Protein AF-A0AAN6KVL5-F1 (afdb_monomer)

Sequence (302 aa):
MADQSLYTKLTTTAEDFVLALSPKEPGSNQSDDERFLSHIAPNYTHSWGHKFFVGTSPGVQGSVDGPEFLSRMNRLAGKMQTWYIEITETCVDVEKKSAALKADFHMTIAGHEPVLNEIVWWLKMDGSGEKVVDSCEYIDPVASSHMIEQMKGGNQQETTPVHGLSATDVQKLSETCPYSHFRVGCSILLANGTIVQGANVENAAYPVTTCAERVAMATAVVQGAKKGHIRAVAVATDISPPASPCGMCRQFLREFCELDMPIFMFDKDGKSTVMTLEELLPMSFGPESLLSTEDVQHGLHQ

Secondary structure (DSSP, 8-state):
-HHHHHHHHHHHHHHHHHHTTSBSSTT---B-HHHHHHHEEEEEEEEE--GGGT-SSSSS-SEE-HHHHHHHHHHHHTT-SEEEEEEEEEEEETTTTEEEEEEEEEEE-TTS--EEEEEEEEEEE-TTSSSEEEEEEEE-HHHHHHHHHHHTT-------STTS--HHHHHHTT---TTT---EEEEEEETTS-EEEEE-B--SSGGG-B-HHHHHHHHHHHTT--TTSEEEEEEEESSSSPPPPPHHHHHHHHHHS-TT-EEEEE-TTS-EEEEEHHHHSTT---GGGSPPHHHHHTT---

Organism: NCBI:txid329885

Radius of gyration: 24.5 Å; Cα contacts (8 Å, |Δi|>4): 598; chains: 1; bounding box: 69×57×70 Å

Structure (mmCIF, N/CA/C/O backbone):
data_AF-A0AAN6KVL5-F1
#
_entry.id   AF-A0AAN6KVL5-F1
#
loop_
_atom_site.group_PDB
_atom_site.id
_atom_site.type_symbol
_atom_site.label_atom_id
_atom_site.label_alt_id
_atom_site.label_comp_id
_atom_site.label_asym_id
_atom_site.label_entity_id
_atom_site.label_seq_id
_atom_site.pdbx_PDB_ins_code
_atom_site.Cartn_x
_atom_site.Cartn_y
_atom_site.Cartn_z
_atom_site.occupancy
_atom_site.B_iso_or_equiv
_atom_site.auth_seq_id
_atom_site.auth_comp_id
_atom_site.auth_asym_id
_atom_site.auth_atom_id
_atom_site.pdbx_PDB_model_num
ATOM 1 N N . MET A 1 1 ? 31.295 -10.121 -22.642 1.00 58.72 1 MET A N 1
ATOM 2 C CA . MET A 1 1 ? 31.252 -9.032 -23.647 1.00 58.72 1 MET A CA 1
ATOM 3 C C . MET A 1 1 ? 29.863 -8.873 -24.263 1.00 58.72 1 MET A C 1
ATOM 5 O O . MET A 1 1 ? 29.313 -7.795 -24.112 1.00 58.72 1 MET A O 1
ATOM 9 N N . ALA A 1 2 ? 29.258 -9.903 -24.876 1.00 61.84 2 ALA A N 1
ATOM 10 C CA . ALA A 1 2 ? 27.895 -9.800 -25.433 1.00 61.84 2 ALA A CA 1
ATOM 11 C C . ALA A 1 2 ? 26.815 -9.472 -24.376 1.00 61.84 2 ALA A C 1
ATOM 13 O O . ALA A 1 2 ? 25.989 -8.595 -24.596 1.00 61.84 2 ALA A O 1
ATOM 14 N N . ASP A 1 3 ? 26.892 -10.109 -23.206 1.00 68.19 3 ASP A N 1
ATOM 15 C CA . ASP A 1 3 ? 25.956 -9.906 -22.088 1.00 68.19 3 ASP A CA 1
ATOM 16 C C . ASP A 1 3 ? 26.031 -8.482 -21.498 1.00 68.19 3 ASP A C 1
ATOM 18 O O . ASP A 1 3 ? 25.026 -7.821 -21.272 1.00 68.19 3 ASP A O 1
ATOM 22 N N . GLN A 1 4 ? 27.247 -7.935 -21.389 1.00 79.38 4 GLN A N 1
ATOM 23 C CA . GLN A 1 4 ? 27.478 -6.570 -20.904 1.00 79.38 4 GLN A CA 1
ATOM 24 C C . GLN A 1 4 ? 26.992 -5.502 -21.897 1.00 79.38 4 GLN A C 1
ATOM 26 O O . GLN A 1 4 ? 26.469 -4.475 -21.482 1.00 79.38 4 GLN A O 1
ATOM 31 N N . SER A 1 5 ? 27.115 -5.754 -23.206 1.00 89.12 5 SER A N 1
ATOM 32 C CA . SER A 1 5 ? 26.570 -4.858 -24.233 1.00 89.12 5 SER A CA 1
ATOM 33 C C . SER A 1 5 ? 25.042 -4.839 -24.230 1.00 89.12 5 SER A C 1
ATOM 35 O O . SER A 1 5 ? 24.456 -3.790 -24.490 1.00 89.12 5 SER A O 1
ATOM 37 N N . LEU A 1 6 ? 24.402 -5.983 -23.970 1.00 92.12 6 LEU A N 1
ATOM 38 C CA . LEU A 1 6 ? 22.948 -6.064 -23.876 1.00 92.12 6 LEU A CA 1
ATOM 39 C C . LEU A 1 6 ? 22.447 -5.432 -22.575 1.00 92.12 6 LEU A C 1
ATOM 41 O O . LEU A 1 6 ? 21.508 -4.651 -22.631 1.00 92.12 6 LEU A O 1
ATOM 45 N N . TYR A 1 7 ? 23.114 -5.684 -21.444 1.00 95.06 7 TYR A N 1
ATOM 46 C CA . TYR A 1 7 ? 22.823 -5.022 -20.170 1.00 95.06 7 TYR A CA 1
ATOM 47 C C . TYR A 1 7 ? 22.789 -3.499 -20.326 1.00 95.06 7 TYR A C 1
ATOM 49 O O . TYR A 1 7 ? 21.761 -2.891 -20.053 1.00 95.06 7 TYR A O 1
ATOM 57 N N . THR A 1 8 ? 23.858 -2.890 -20.858 1.00 95.75 8 THR A N 1
ATOM 58 C CA . THR A 1 8 ? 23.914 -1.433 -21.067 1.00 95.75 8 THR A CA 1
ATOM 59 C C . THR A 1 8 ? 22.777 -0.941 -21.957 1.00 95.75 8 THR A C 1
ATOM 61 O O . THR A 1 8 ? 22.149 0.062 -21.638 1.00 95.75 8 THR A O 1
ATOM 64 N N . LYS A 1 9 ? 22.466 -1.658 -23.043 1.00 96.31 9 LYS A N 1
ATOM 65 C CA . LYS A 1 9 ? 21.365 -1.288 -23.939 1.00 96.31 9 LYS A CA 1
ATOM 66 C C . LYS A 1 9 ? 20.006 -1.317 -23.227 1.00 96.31 9 LYS A C 1
ATOM 68 O O . LYS A 1 9 ? 19.214 -0.394 -23.397 1.00 96.31 9 LYS A O 1
ATOM 73 N N . LEU A 1 10 ? 19.743 -2.362 -22.443 1.00 97.56 10 LEU A N 1
ATOM 74 C CA . LEU A 1 10 ? 18.500 -2.511 -21.685 1.00 97.56 10 LEU A CA 1
ATOM 75 C C . LEU A 1 10 ? 18.378 -1.432 -20.604 1.00 97.56 10 LEU A C 1
ATOM 77 O O . LEU A 1 10 ? 17.304 -0.855 -20.468 1.00 97.56 10 LEU A O 1
ATOM 81 N N . THR A 1 11 ? 19.468 -1.123 -19.892 1.00 97.75 11 THR A N 1
ATOM 82 C CA . THR A 1 11 ? 19.524 -0.020 -18.920 1.00 97.75 11 THR A CA 1
ATOM 83 C C . THR A 1 11 ? 19.178 1.307 -19.586 1.00 97.75 11 THR A C 1
ATOM 85 O O . THR A 1 11 ? 18.232 1.960 -19.164 1.00 97.75 11 THR A O 1
ATOM 88 N N . THR A 1 12 ? 19.870 1.667 -20.673 1.00 97.81 12 THR A N 1
ATOM 89 C CA . THR A 1 12 ? 19.626 2.931 -21.385 1.00 97.81 12 THR A CA 1
ATOM 90 C C . THR A 1 12 ? 18.201 3.016 -21.920 1.00 97.81 12 THR A C 1
ATOM 92 O O . THR A 1 12 ? 17.538 4.022 -21.721 1.00 97.81 12 THR A O 1
ATOM 95 N N . THR A 1 13 ? 17.687 1.950 -22.536 1.00 98.06 13 THR A N 1
ATOM 96 C CA . THR A 1 13 ? 16.314 1.935 -23.070 1.00 98.06 13 THR A CA 1
ATOM 97 C C . THR A 1 13 ? 15.274 2.120 -21.966 1.00 98.06 13 THR A C 1
ATOM 99 O O . THR A 1 13 ? 14.295 2.838 -22.159 1.00 98.06 13 THR A O 1
ATOM 102 N N . ALA A 1 14 ? 15.483 1.484 -20.812 1.00 98.12 14 ALA A N 1
ATOM 103 C CA . ALA A 1 14 ? 14.594 1.590 -19.665 1.00 98.12 14 ALA A CA 1
ATOM 104 C C . ALA A 1 14 ? 14.600 3.000 -19.052 1.00 98.12 14 ALA A C 1
ATOM 106 O O . ALA A 1 14 ? 13.537 3.567 -18.803 1.00 98.12 14 ALA A O 1
ATOM 107 N N . GLU A 1 15 ? 15.786 3.574 -18.846 1.00 98.31 15 GLU A N 1
ATOM 108 C CA . GLU A 1 15 ? 15.942 4.918 -18.286 1.00 98.31 15 GLU A CA 1
ATOM 109 C C . GLU A 1 15 ? 15.418 5.988 -19.247 1.00 98.31 15 GLU A C 1
ATOM 111 O O . GLU A 1 15 ? 14.635 6.846 -18.841 1.00 98.31 15 GLU A O 1
ATOM 116 N N . ASP A 1 16 ? 15.757 5.898 -20.535 1.00 98.00 16 ASP A N 1
ATOM 117 C CA . ASP A 1 16 ? 15.284 6.838 -21.551 1.00 98.00 16 ASP A CA 1
ATOM 118 C C . ASP A 1 16 ? 13.759 6.806 -21.694 1.00 98.00 16 ASP A C 1
ATOM 120 O O . ASP A 1 16 ? 13.142 7.863 -21.836 1.00 98.00 16 ASP A O 1
ATOM 124 N N . PHE A 1 17 ? 13.140 5.621 -21.611 1.00 97.88 17 PHE A N 1
ATOM 125 C CA . PHE A 1 17 ? 11.683 5.475 -21.620 1.00 97.88 17 PHE A CA 1
ATOM 126 C C . PHE A 1 17 ? 11.026 6.231 -20.456 1.00 97.88 17 PHE A C 1
ATOM 128 O O . PHE A 1 17 ? 10.086 6.993 -20.680 1.00 97.88 17 PHE A O 1
ATOM 135 N N . VAL A 1 18 ? 11.526 6.057 -19.226 1.00 97.12 18 VAL A N 1
ATOM 136 C CA . VAL A 1 18 ? 10.973 6.740 -18.043 1.00 97.12 18 VAL A CA 1
ATOM 137 C C . VAL A 1 18 ? 11.237 8.247 -18.117 1.00 97.12 18 VAL A C 1
ATOM 139 O O . VAL A 1 18 ? 10.330 9.050 -17.903 1.00 97.12 18 VAL A O 1
ATOM 142 N N . LEU A 1 19 ? 12.449 8.663 -18.495 1.00 96.25 19 LEU A N 1
ATOM 143 C CA . LEU A 1 19 ? 12.810 10.079 -18.616 1.00 96.25 19 LEU A CA 1
ATOM 144 C C . LEU A 1 19 ? 12.082 10.793 -19.762 1.00 96.25 19 LEU A C 1
ATOM 146 O O . LEU A 1 19 ? 11.933 12.015 -19.714 1.00 96.25 19 LEU A O 1
ATOM 150 N N . ALA A 1 20 ? 11.606 10.069 -20.779 1.00 95.44 20 ALA A N 1
ATOM 151 C CA . ALA A 1 20 ? 10.789 10.631 -21.853 1.00 95.44 20 ALA A CA 1
ATOM 152 C C . ALA A 1 20 ? 9.416 11.139 -21.380 1.00 95.44 20 ALA A C 1
ATOM 154 O O . ALA A 1 20 ? 8.778 11.896 -22.104 1.00 95.44 20 ALA A O 1
ATOM 155 N N . LEU A 1 21 ? 8.979 10.770 -20.170 1.00 93.62 21 LEU A N 1
ATOM 156 C CA . LEU A 1 21 ? 7.764 11.298 -19.539 1.00 93.62 21 LEU A CA 1
ATOM 157 C C . LEU A 1 21 ? 7.977 12.653 -18.840 1.00 93.62 21 LEU A C 1
ATOM 159 O O . LEU A 1 21 ? 7.013 13.280 -18.393 1.00 93.62 21 LEU A O 1
ATOM 163 N N . SER A 1 22 ? 9.221 13.131 -18.760 1.00 93.69 22 SER A N 1
ATOM 164 C CA . SER A 1 22 ? 9.509 14.508 -18.347 1.00 93.69 22 SER A CA 1
ATOM 165 C C . SER A 1 22 ? 9.134 15.510 -19.451 1.00 93.69 22 SER A C 1
ATOM 167 O O . SER A 1 22 ? 9.021 15.127 -20.619 1.00 93.69 22 SER A O 1
ATOM 169 N N . PRO A 1 23 ? 8.952 16.803 -19.123 1.00 92.06 23 PRO A N 1
ATOM 170 C CA . PRO A 1 23 ? 8.673 17.815 -20.132 1.00 92.06 23 PRO A CA 1
ATOM 171 C C . PRO A 1 23 ? 9.780 17.899 -21.184 1.00 92.06 23 PRO A C 1
ATOM 173 O O . PRO A 1 23 ? 10.952 17.631 -20.908 1.00 92.06 23 PRO A O 1
ATOM 176 N N . LYS A 1 24 ? 9.405 18.366 -22.374 1.00 89.75 24 LYS A N 1
ATOM 177 C CA . LYS A 1 24 ? 10.306 18.605 -23.504 1.00 89.75 24 LYS A CA 1
ATOM 178 C C . LYS A 1 24 ? 11.468 19.526 -23.140 1.00 89.75 24 LYS A C 1
ATOM 180 O O . LYS A 1 24 ? 12.603 19.288 -23.543 1.00 89.75 24 LYS A O 1
ATOM 185 N N . GLU A 1 25 ? 11.178 20.566 -22.363 1.00 88.62 25 GLU A N 1
ATOM 186 C CA . GLU A 1 25 ? 12.176 21.485 -21.819 1.00 88.62 25 GLU A CA 1
ATOM 187 C C . GLU A 1 25 ? 12.030 21.586 -20.294 1.00 88.62 25 GLU A C 1
ATOM 189 O O . GLU A 1 25 ? 10.901 21.719 -19.804 1.00 88.62 25 GLU A O 1
ATOM 194 N N . PRO A 1 26 ? 13.134 21.562 -19.521 1.00 85.50 26 PRO A N 1
ATOM 195 C CA . PRO A 1 26 ? 13.081 21.716 -18.070 1.00 85.50 26 PRO A CA 1
ATOM 196 C C . PRO A 1 26 ? 12.325 22.981 -17.646 1.00 85.50 26 PRO A C 1
ATOM 198 O O . PRO A 1 26 ? 12.599 24.076 -18.133 1.00 85.50 26 PRO A O 1
ATOM 201 N N . GLY A 1 27 ? 11.373 22.831 -16.723 1.00 80.62 27 GLY A N 1
ATOM 202 C CA . GLY A 1 27 ? 10.541 23.935 -16.233 1.00 80.62 27 GLY A CA 1
ATOM 203 C C . GLY A 1 27 ? 9.382 24.335 -17.155 1.00 80.62 27 GLY A C 1
ATOM 204 O O . GLY A 1 27 ? 8.633 25.245 -16.807 1.00 80.62 27 GLY A O 1
ATOM 205 N N . SER A 1 28 ? 9.208 23.665 -18.298 1.00 84.31 28 SER A N 1
ATOM 206 C CA . SER A 1 28 ? 8.009 23.796 -19.131 1.00 84.31 28 SER A CA 1
ATOM 207 C C . SER A 1 28 ? 6.904 22.837 -18.685 1.00 84.31 28 SER A C 1
ATOM 209 O O . SER A 1 28 ? 7.150 21.880 -17.949 1.00 84.31 28 SER A O 1
ATOM 211 N N . ASN A 1 29 ? 5.691 23.080 -19.186 1.00 84.38 29 ASN A N 1
ATOM 212 C CA . ASN A 1 29 ? 4.564 22.166 -19.066 1.00 84.38 29 ASN A CA 1
ATOM 213 C C . ASN A 1 29 ? 4.191 21.483 -20.395 1.00 84.38 29 ASN A C 1
ATOM 215 O O . ASN A 1 29 ? 3.041 21.101 -20.622 1.00 84.38 29 ASN A O 1
ATOM 219 N N . GLN A 1 30 ? 5.146 21.369 -21.314 1.00 87.88 30 GLN A N 1
ATOM 220 C CA . GLN A 1 30 ? 4.911 20.731 -22.599 1.00 87.88 30 GLN A CA 1
ATOM 221 C C . GLN A 1 30 ? 5.509 19.328 -22.592 1.00 87.88 30 GLN A C 1
ATOM 223 O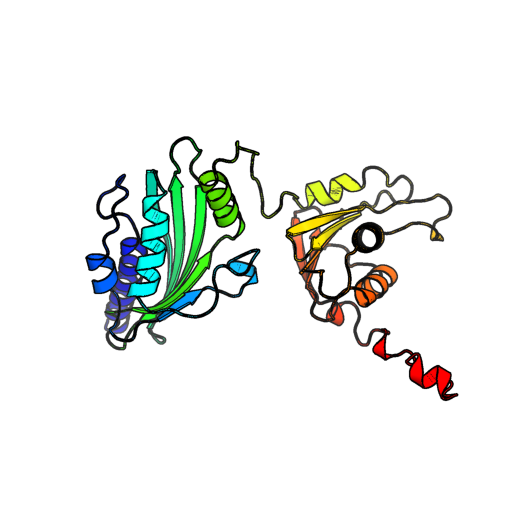 O . GLN A 1 30 ? 6.720 19.172 -22.461 1.00 87.88 30 GLN A O 1
ATOM 228 N N . SER A 1 31 ? 4.669 18.312 -22.769 1.00 89.38 31 SER A N 1
ATOM 229 C CA . SER A 1 31 ? 5.118 16.932 -22.966 1.00 89.38 31 SER A CA 1
ATOM 230 C C . SER A 1 31 ? 5.868 16.757 -24.289 1.00 89.38 31 SER A C 1
ATOM 232 O O . SER A 1 31 ? 5.627 17.488 -25.256 1.00 89.38 31 SER A O 1
ATOM 234 N N . ASP A 1 32 ? 6.749 15.759 -24.345 1.00 92.38 32 ASP A N 1
ATOM 235 C CA . ASP A 1 32 ? 7.431 15.330 -25.569 1.00 92.38 32 ASP A CA 1
ATOM 236 C C . ASP A 1 32 ? 6.879 13.980 -26.058 1.00 92.38 32 ASP A C 1
ATOM 238 O O . ASP A 1 32 ? 7.496 12.922 -25.912 1.00 92.38 32 ASP A O 1
ATOM 242 N N . ASP A 1 33 ? 5.667 14.021 -26.616 1.00 93.50 33 ASP A N 1
ATOM 243 C CA . ASP A 1 33 ? 4.947 12.828 -27.078 1.00 93.50 33 ASP A CA 1
ATOM 244 C C . ASP A 1 33 ? 5.754 12.033 -28.118 1.00 93.50 33 ASP A C 1
ATOM 246 O O . ASP A 1 33 ? 5.770 10.803 -28.088 1.00 93.50 33 ASP A O 1
ATOM 250 N N . GLU A 1 34 ? 6.450 12.723 -29.029 1.00 94.25 34 GLU A N 1
ATOM 251 C CA . GLU A 1 34 ? 7.275 12.087 -30.062 1.00 94.25 34 GLU A CA 1
ATOM 252 C C . GLU A 1 34 ? 8.439 11.315 -29.441 1.00 94.25 34 GLU A C 1
ATOM 254 O O . GLU A 1 34 ? 8.689 10.169 -29.828 1.00 94.25 34 GLU A O 1
ATOM 259 N N . ARG A 1 35 ? 9.111 11.902 -28.441 1.00 94.69 35 ARG A N 1
ATOM 260 C CA . ARG A 1 35 ? 10.174 11.224 -27.697 1.00 94.69 35 ARG A CA 1
ATOM 261 C C . ARG A 1 35 ? 9.642 9.966 -27.023 1.00 94.69 35 ARG A C 1
ATOM 263 O O . ARG A 1 35 ? 10.213 8.900 -27.240 1.00 94.69 35 ARG A O 1
ATOM 270 N N . PHE A 1 36 ? 8.537 10.049 -26.282 1.00 95.12 36 PHE A N 1
ATOM 271 C CA . PHE A 1 36 ? 7.950 8.877 -25.624 1.00 95.12 36 PHE A CA 1
ATOM 272 C C . PHE A 1 36 ? 7.575 7.777 -26.624 1.00 95.12 36 PHE A C 1
ATOM 274 O O . PHE A 1 36 ? 7.988 6.625 -26.472 1.00 95.12 36 PHE A O 1
ATOM 281 N N . LEU A 1 37 ? 6.842 8.129 -27.687 1.00 94.94 37 LEU A N 1
ATOM 282 C CA . LEU A 1 37 ? 6.422 7.175 -28.716 1.00 94.94 37 LEU A CA 1
ATOM 283 C C . LEU A 1 37 ? 7.617 6.526 -29.421 1.00 94.94 37 LEU A C 1
ATOM 285 O O . LEU A 1 37 ? 7.529 5.378 -29.854 1.00 94.94 37 LEU A O 1
ATOM 289 N N . SER A 1 38 ? 8.751 7.225 -29.506 1.00 96.44 38 SER A N 1
ATOM 290 C CA . SER A 1 38 ? 9.969 6.663 -30.077 1.00 96.44 38 SER A CA 1
ATOM 291 C C . SER A 1 38 ? 10.571 5.535 -29.232 1.00 96.44 38 SER A C 1
ATOM 293 O O . SER A 1 38 ? 11.304 4.726 -29.791 1.00 96.44 38 SER A O 1
ATOM 295 N N . HIS A 1 39 ? 10.260 5.415 -27.937 1.00 96.56 39 HIS A N 1
ATOM 296 C CA . HIS A 1 39 ? 10.821 4.382 -27.053 1.00 96.56 39 HIS A CA 1
ATOM 297 C C . HIS A 1 39 ? 9.956 3.120 -26.927 1.00 96.56 39 HIS A C 1
ATOM 299 O O . HIS A 1 39 ? 10.425 2.108 -26.400 1.00 96.56 39 HIS A O 1
ATOM 305 N N . ILE A 1 40 ? 8.724 3.135 -27.437 1.00 97.50 40 ILE A N 1
ATOM 306 C CA . ILE A 1 40 ? 7.801 2.000 -27.329 1.00 97.50 40 ILE A CA 1
ATOM 307 C C . ILE A 1 40 ? 7.729 1.167 -28.612 1.00 97.50 40 ILE A C 1
ATOM 309 O O . ILE A 1 40 ? 7.966 1.648 -29.721 1.00 97.50 40 ILE A O 1
ATOM 313 N N . ALA A 1 41 ? 7.393 -0.110 -28.464 1.00 96.56 41 ALA A N 1
ATOM 314 C CA . ALA A 1 41 ? 7.131 -1.010 -29.578 1.00 96.56 41 ALA A CA 1
ATOM 315 C C . ALA A 1 41 ? 5.717 -0.788 -30.161 1.00 96.56 41 ALA A C 1
ATOM 317 O O . ALA A 1 41 ? 4.825 -0.324 -29.450 1.00 96.56 41 ALA A O 1
ATOM 318 N N . PRO A 1 42 ? 5.448 -1.185 -31.421 1.00 93.62 42 PRO A N 1
ATOM 319 C CA . PRO A 1 42 ? 4.119 -1.038 -32.028 1.00 93.62 42 PRO A CA 1
ATOM 320 C C . PRO A 1 42 ? 2.981 -1.743 -31.272 1.00 93.62 42 PRO A C 1
ATOM 322 O O . PRO A 1 42 ? 1.831 -1.331 -31.370 1.00 93.62 42 PRO A O 1
ATOM 325 N N . ASN A 1 43 ? 3.290 -2.814 -30.540 1.00 92.88 43 ASN A N 1
ATOM 326 C CA . ASN A 1 43 ? 2.346 -3.598 -29.741 1.00 92.88 43 ASN A CA 1
ATOM 327 C C . ASN A 1 43 ? 2.418 -3.272 -28.240 1.00 92.88 43 ASN A C 1
ATOM 329 O O . ASN A 1 43 ? 2.063 -4.120 -27.423 1.00 92.88 43 ASN A O 1
ATOM 333 N N . TYR A 1 44 ? 2.936 -2.096 -27.888 1.00 97.56 44 TYR A N 1
ATOM 334 C CA . TYR A 1 44 ? 3.145 -1.696 -26.506 1.00 97.56 44 TYR A CA 1
ATOM 335 C C . TYR A 1 44 ? 1.847 -1.620 -25.699 1.00 97.56 44 TYR A C 1
ATOM 337 O O . TYR A 1 44 ? 0.839 -1.079 -26.163 1.00 97.56 44 TYR A O 1
ATOM 345 N N . THR A 1 45 ? 1.925 -2.085 -24.455 1.00 96.19 45 THR A N 1
ATOM 346 C CA . THR A 1 45 ? 0.878 -1.930 -23.447 1.00 96.19 45 THR A CA 1
ATOM 347 C C . THR A 1 45 ? 1.403 -1.241 -22.198 1.00 96.19 45 THR A C 1
ATOM 349 O O . THR A 1 45 ? 2.523 -1.475 -21.753 1.00 96.19 45 THR A O 1
ATOM 352 N N . HIS A 1 46 ? 0.561 -0.408 -21.601 1.00 96.38 46 HIS A N 1
ATOM 353 C CA . HIS A 1 46 ? 0.775 0.153 -20.277 1.00 96.38 46 HIS A CA 1
ATOM 354 C C . HIS A 1 46 ? -0.277 -0.389 -19.318 1.00 96.38 46 HIS A C 1
ATOM 356 O O . HIS A 1 46 ? -1.426 -0.615 -19.706 1.00 96.38 46 HIS A O 1
ATOM 362 N N . SER A 1 47 ? 0.097 -0.584 -18.064 1.00 91.69 47 SER A N 1
ATOM 363 C CA . SER A 1 47 ? -0.791 -0.991 -16.986 1.00 91.69 47 SER A CA 1
ATOM 364 C C . SER A 1 47 ? -0.364 -0.340 -15.680 1.00 91.69 47 SER A C 1
ATOM 366 O O . SER A 1 47 ? 0.731 0.204 -15.558 1.00 91.69 47 SER A O 1
ATOM 368 N N . TRP A 1 48 ? -1.223 -0.460 -14.679 1.00 87.31 48 TRP A N 1
ATOM 369 C CA . TRP A 1 48 ? -0.930 0.002 -13.333 1.00 87.31 48 TRP A CA 1
ATOM 370 C C . TRP A 1 48 ? -0.923 -1.169 -12.368 1.00 87.31 48 TRP A C 1
ATOM 372 O O . TRP A 1 48 ? -1.625 -2.166 -12.577 1.00 87.31 48 TRP A O 1
ATOM 382 N N . GLY A 1 49 ? -0.109 -1.038 -11.325 1.00 76.75 49 GLY A N 1
ATOM 383 C CA . GLY A 1 49 ? 0.027 -2.010 -10.257 1.00 76.75 49 GLY A CA 1
ATOM 384 C C . GLY A 1 49 ? -1.302 -2.352 -9.583 1.00 76.75 49 GLY A C 1
ATOM 385 O O . GLY A 1 49 ? -2.359 -1.770 -9.839 1.00 76.75 49 GLY A O 1
ATOM 386 N N . HIS A 1 50 ? -1.267 -3.337 -8.688 1.00 69.12 50 HIS A N 1
ATOM 387 C CA . HIS A 1 50 ? -2.472 -3.769 -7.986 1.00 69.12 50 HIS A CA 1
ATOM 388 C C . HIS A 1 50 ? -3.158 -2.584 -7.286 1.00 69.12 50 HIS A C 1
ATOM 390 O O . HIS A 1 50 ? -2.487 -1.740 -6.708 1.00 69.12 50 HIS A O 1
ATOM 396 N N . LYS A 1 51 ? -4.497 -2.546 -7.266 1.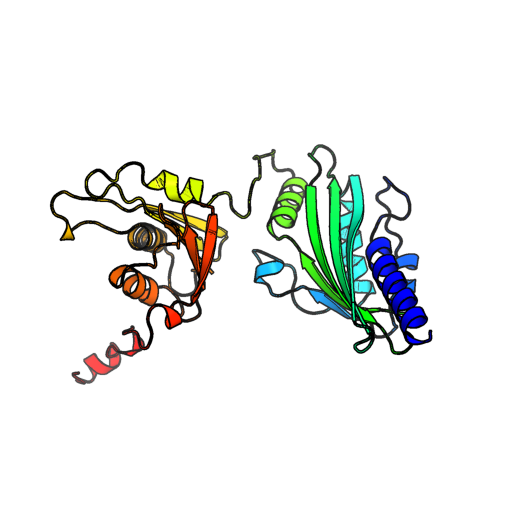00 60.34 51 LYS A N 1
ATOM 397 C CA . LYS A 1 51 ? -5.301 -1.403 -6.778 1.00 60.34 51 LYS A CA 1
ATOM 398 C C . LYS A 1 51 ? -4.886 -0.831 -5.413 1.00 60.34 51 LYS A C 1
ATOM 400 O O . LYS A 1 51 ? -5.029 0.361 -5.193 1.00 60.34 51 LYS A O 1
ATOM 405 N N . PHE A 1 52 ? -4.351 -1.665 -4.519 1.00 57.78 52 PHE A N 1
ATOM 406 C CA . PHE A 1 52 ? -3.854 -1.245 -3.201 1.00 57.78 52 PHE A CA 1
ATOM 407 C C . PHE A 1 52 ? -2.573 -0.392 -3.253 1.00 57.78 52 PHE A C 1
ATOM 409 O O . PHE A 1 52 ? -2.259 0.268 -2.273 1.00 57.78 52 PHE A O 1
ATOM 416 N N . PHE A 1 53 ? -1.873 -0.387 -4.388 1.00 57.50 53 PHE A N 1
ATOM 417 C CA . PHE A 1 53 ? -0.655 0.372 -4.664 1.00 57.50 53 PHE A CA 1
ATOM 418 C C . PHE A 1 53 ? -0.863 1.514 -5.664 1.00 57.50 53 PHE A C 1
ATOM 420 O O . PHE A 1 53 ? 0.120 2.114 -6.056 1.00 57.50 53 PHE A O 1
ATOM 427 N N . VAL A 1 54 ? -2.079 1.774 -6.164 1.00 51.66 54 VAL A N 1
ATOM 428 C CA . VAL A 1 54 ? -2.290 2.788 -7.226 1.00 51.66 54 VAL A CA 1
ATOM 429 C C . VAL A 1 54 ? -3.554 3.639 -7.053 1.00 51.66 54 VAL A C 1
ATOM 431 O O . VAL A 1 54 ? -3.801 4.541 -7.849 1.00 51.66 54 VAL A O 1
ATOM 434 N N . GLY A 1 55 ? -4.374 3.405 -6.018 1.00 53.84 55 GLY A N 1
ATOM 435 C CA . GLY A 1 55 ? -5.470 4.325 -5.704 1.00 53.84 55 GLY A CA 1
ATOM 436 C C . GLY A 1 55 ? -6.415 3.903 -4.576 1.00 53.84 55 GLY A C 1
ATOM 437 O O . GLY A 1 55 ? -6.667 2.727 -4.331 1.00 53.84 55 GLY A O 1
ATOM 438 N N . THR A 1 56 ? -7.011 4.905 -3.926 1.00 48.03 56 THR A N 1
ATOM 439 C CA . THR A 1 56 ? -8.047 4.785 -2.878 1.00 48.03 56 THR A CA 1
ATOM 440 C C . THR A 1 56 ? -9.483 4.809 -3.436 1.00 48.03 56 THR A C 1
ATOM 442 O O . THR A 1 56 ? -10.459 4.683 -2.700 1.00 48.03 56 THR A O 1
ATOM 445 N N . SER A 1 57 ? -9.636 4.949 -4.757 1.00 45.03 57 SER A N 1
ATOM 446 C CA . SER A 1 57 ? -10.892 4.902 -5.524 1.00 45.03 57 SER A CA 1
ATOM 447 C C . SER A 1 57 ? -10.604 4.447 -6.967 1.00 45.03 57 SER A C 1
ATOM 449 O O . SER A 1 57 ? -9.444 4.491 -7.380 1.00 45.03 57 SER A O 1
ATOM 451 N N . PRO A 1 58 ? -11.598 3.964 -7.746 1.00 45.53 58 PRO A N 1
ATOM 452 C CA . PRO A 1 58 ? -11.366 3.284 -9.025 1.00 45.53 58 PRO A CA 1
ATOM 453 C C . PRO A 1 58 ? -10.991 4.288 -10.127 1.00 45.53 58 PRO A C 1
ATOM 455 O O . PRO A 1 58 ? -11.820 4.662 -10.948 1.00 45.53 58 PRO A O 1
ATOM 458 N N . GLY A 1 59 ? -9.755 4.781 -10.112 1.00 55.19 59 GLY A N 1
ATOM 459 C CA . GLY A 1 59 ? -9.252 5.728 -11.111 1.00 55.19 59 GLY A CA 1
ATOM 460 C C . GLY A 1 59 ? -8.332 5.093 -12.146 1.00 55.19 59 GLY A C 1
ATOM 461 O O . GLY A 1 59 ? -8.272 5.558 -13.280 1.00 55.19 59 GLY A O 1
ATOM 462 N N . VAL A 1 60 ? -7.617 4.032 -11.771 1.00 62.75 60 VAL A N 1
ATOM 463 C CA . VAL A 1 60 ? -6.473 3.558 -12.544 1.00 62.75 60 VAL A CA 1
ATOM 464 C C . VAL A 1 60 ? -6.368 2.031 -12.442 1.00 62.75 60 VAL A C 1
ATOM 466 O O . VAL A 1 60 ? -5.789 1.487 -11.508 1.00 62.75 60 VAL A O 1
ATOM 469 N N . GLN A 1 61 ? -7.026 1.322 -13.361 1.00 64.56 61 GLN A N 1
ATOM 470 C CA . GLN A 1 61 ? -6.987 -0.141 -13.471 1.00 64.56 61 GLN A CA 1
ATOM 471 C C . GLN A 1 61 ? -7.046 -0.563 -14.938 1.00 64.56 61 GLN A C 1
ATOM 473 O O . GLN A 1 61 ? -7.552 0.169 -15.791 1.00 64.56 61 GLN A O 1
ATOM 478 N N . GLY A 1 62 ? -6.581 -1.781 -15.205 1.00 78.00 62 GLY A N 1
ATOM 479 C CA . GLY A 1 62 ? -6.553 -2.354 -16.544 1.00 78.00 62 GLY A CA 1
ATOM 480 C C . GLY A 1 62 ? -5.298 -1.959 -17.315 1.00 78.00 62 GLY A C 1
ATOM 481 O O . GLY A 1 62 ? -4.297 -1.549 -16.730 1.00 78.00 62 GLY A O 1
ATOM 482 N N . SER A 1 63 ? -5.362 -2.125 -18.633 1.00 86.94 63 SER A N 1
ATOM 483 C CA . SER A 1 63 ? -4.265 -1.823 -19.543 1.00 86.94 63 SER A CA 1
ATOM 484 C C . SER A 1 63 ? -4.748 -0.945 -20.693 1.00 86.94 63 SER A C 1
ATOM 486 O O . SER A 1 63 ? -5.909 -1.032 -21.100 1.00 86.94 63 SER A O 1
ATOM 488 N N . VAL A 1 64 ? -3.865 -0.079 -21.178 1.00 93.25 64 VAL A N 1
ATOM 489 C CA . VAL A 1 64 ? -4.093 0.848 -22.290 1.00 93.25 64 VAL A CA 1
ATOM 490 C C . VAL A 1 64 ? -2.921 0.793 -23.269 1.00 93.25 64 VAL A C 1
ATOM 492 O O . VAL A 1 64 ? -1.849 0.288 -22.933 1.00 93.25 64 VAL A O 1
ATOM 495 N N . ASP A 1 65 ? -3.115 1.322 -24.474 1.00 95.44 65 ASP A N 1
ATOM 496 C CA . ASP A 1 65 ? -2.028 1.517 -25.433 1.00 95.44 65 ASP A CA 1
ATOM 497 C C . ASP A 1 65 ? -1.240 2.814 -25.155 1.00 95.44 65 ASP A C 1
ATOM 499 O O . ASP A 1 65 ? -1.590 3.621 -24.287 1.00 95.44 65 ASP A O 1
ATOM 503 N N . GLY A 1 66 ? -0.135 3.000 -25.882 1.00 93.50 66 GLY A N 1
ATOM 504 C CA . GLY A 1 66 ? 0.734 4.176 -25.751 1.00 93.50 66 GLY A CA 1
ATOM 505 C C . GLY A 1 66 ? 0.011 5.514 -25.967 1.00 93.50 66 GLY A C 1
ATOM 506 O O . GLY A 1 66 ? 0.138 6.395 -25.116 1.00 93.50 66 GLY A O 1
ATOM 507 N N . PRO A 1 67 ? -0.762 5.692 -27.056 1.00 93.94 67 PRO A N 1
ATOM 508 C CA . PRO A 1 67 ? -1.518 6.922 -27.295 1.00 93.94 67 PRO A CA 1
ATOM 509 C C . PRO A 1 67 ? -2.545 7.262 -26.205 1.00 93.94 67 PRO A C 1
ATOM 511 O O . PRO A 1 67 ? -2.635 8.420 -25.794 1.00 93.94 67 PRO A O 1
ATOM 514 N N . GLU A 1 68 ? -3.309 6.286 -25.705 1.00 92.69 68 GLU A N 1
ATOM 515 C CA . GLU A 1 68 ? -4.260 6.512 -24.609 1.00 92.69 68 GLU A CA 1
ATOM 516 C C . GLU A 1 68 ? -3.532 6.847 -23.300 1.00 92.69 68 GLU A C 1
ATOM 518 O O . GLU A 1 68 ? -3.959 7.749 -22.574 1.00 92.69 68 GLU A O 1
ATOM 523 N N . PHE A 1 69 ? -2.408 6.183 -23.009 1.00 92.31 69 PHE A N 1
ATOM 524 C CA . PHE A 1 69 ? -1.561 6.528 -21.865 1.00 92.31 69 PHE A CA 1
ATOM 525 C C . PHE A 1 69 ? -1.047 7.976 -21.948 1.00 92.31 69 PHE A C 1
ATOM 527 O O . PHE A 1 69 ? -1.254 8.755 -21.014 1.00 92.31 69 PHE A O 1
ATOM 534 N N . LEU A 1 70 ? -0.485 8.383 -23.092 1.00 91.62 70 LEU A N 1
ATOM 535 C CA . LEU A 1 70 ? -0.048 9.765 -23.325 1.00 91.62 70 LEU A CA 1
ATOM 536 C C . LEU A 1 70 ? -1.194 10.768 -23.204 1.00 91.62 70 LEU A C 1
ATOM 538 O O . LEU A 1 70 ? -1.038 11.821 -22.590 1.00 91.62 70 LEU A O 1
ATOM 542 N N . SER A 1 71 ? -2.379 10.440 -23.722 1.00 90.56 71 SER A N 1
ATOM 543 C CA . SER A 1 71 ? -3.560 11.298 -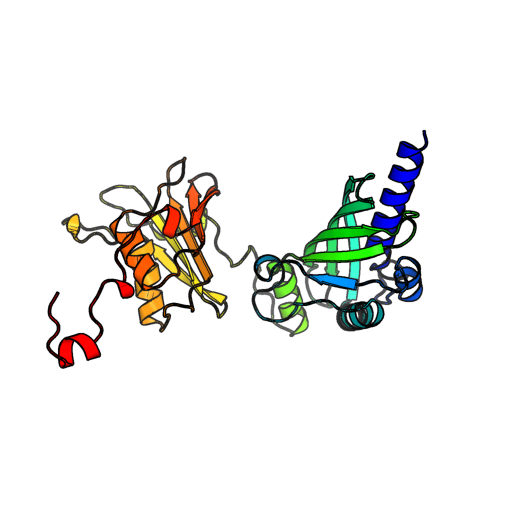23.587 1.00 90.56 71 SER A CA 1
ATOM 544 C C . SER A 1 71 ? -3.914 11.581 -22.122 1.00 90.56 71 SER A C 1
ATOM 546 O O . SER A 1 71 ? -4.393 12.673 -21.794 1.00 90.56 71 SER A O 1
ATOM 548 N N . ARG A 1 72 ? -3.697 10.615 -21.222 1.00 89.38 72 ARG A N 1
ATOM 549 C CA . ARG A 1 72 ? -3.910 10.788 -19.776 1.00 89.38 72 ARG A CA 1
ATOM 550 C C . ARG A 1 72 ? -2.812 11.636 -19.148 1.00 89.38 72 ARG A C 1
ATOM 552 O O . ARG A 1 72 ? -3.140 12.574 -18.421 1.00 89.38 72 ARG A O 1
ATOM 559 N N . MET A 1 73 ? -1.553 11.367 -19.487 1.00 88.44 73 MET A N 1
ATOM 560 C CA . MET A 1 73 ? -0.412 12.169 -19.036 1.00 88.44 73 MET A CA 1
ATOM 561 C C . MET A 1 73 ? -0.551 13.633 -19.461 1.00 88.44 73 MET A C 1
ATOM 563 O O . MET A 1 73 ? -0.439 14.523 -18.627 1.00 88.44 73 MET A O 1
ATOM 567 N N . ASN A 1 74 ? -0.935 13.902 -20.708 1.00 89.75 74 ASN A N 1
ATOM 568 C CA . ASN A 1 74 ? -1.100 15.260 -21.233 1.00 89.75 74 ASN A CA 1
ATOM 569 C C . ASN A 1 74 ? -2.237 16.035 -20.555 1.00 89.75 74 ASN A C 1
ATOM 571 O O . ASN A 1 74 ? -2.134 17.242 -20.327 1.00 89.75 74 ASN A O 1
ATOM 575 N N . ARG A 1 75 ? -3.315 15.344 -20.162 1.00 87.69 75 ARG A N 1
ATOM 576 C CA . ARG A 1 75 ? -4.385 15.940 -19.344 1.00 87.69 75 ARG A CA 1
ATOM 577 C C . ARG A 1 75 ? -3.905 16.335 -17.949 1.00 87.69 75 ARG A C 1
ATOM 579 O O . ARG A 1 75 ? -4.443 17.286 -17.381 1.00 87.69 75 ARG A O 1
ATOM 586 N N . LEU A 1 76 ? -2.952 15.592 -17.394 1.00 84.44 76 LEU A N 1
ATOM 587 C CA . LEU A 1 76 ? -2.366 15.867 -16.088 1.00 84.44 76 LEU A CA 1
ATOM 588 C C . LEU A 1 76 ? -1.339 17.006 -16.173 1.00 84.44 76 LEU A C 1
ATOM 590 O O . LEU A 1 76 ? -1.467 17.998 -15.458 1.00 84.44 76 LEU A O 1
ATOM 594 N N . ALA A 1 77 ? -0.410 16.896 -17.119 1.00 87.19 77 ALA A N 1
ATOM 595 C CA . ALA A 1 77 ? 0.581 17.893 -17.509 1.00 87.19 77 ALA A CA 1
ATOM 596 C C . ALA A 1 77 ? -0.026 19.296 -17.675 1.00 87.19 77 ALA A C 1
ATOM 598 O O . ALA A 1 77 ? 0.443 20.262 -17.079 1.00 87.19 77 ALA A O 1
ATOM 599 N N . GLY A 1 78 ? -1.148 19.415 -18.395 1.00 85.81 78 GLY A N 1
ATOM 600 C CA . GLY A 1 78 ? -1.825 20.700 -18.609 1.00 85.81 78 GLY A CA 1
ATOM 601 C C . GLY A 1 78 ? -2.350 21.389 -17.338 1.00 85.81 78 GLY A C 1
ATOM 602 O O . GLY A 1 78 ? -2.754 22.549 -17.402 1.00 85.81 78 GLY A O 1
ATOM 603 N N . LYS A 1 79 ? -2.365 20.699 -16.192 1.00 85.12 79 LYS A N 1
ATOM 604 C CA . LYS A 1 79 ? -2.766 21.249 -14.886 1.00 85.12 79 LYS A CA 1
ATOM 605 C C . LYS A 1 79 ? -1.580 21.596 -13.986 1.00 85.12 79 LYS A C 1
ATOM 607 O O . LYS A 1 79 ? -1.782 22.220 -12.948 1.00 85.12 79 LYS A O 1
ATOM 612 N N . MET A 1 80 ? -0.374 21.176 -14.351 1.00 88.94 80 MET A N 1
ATOM 613 C CA . MET A 1 80 ? 0.840 21.406 -13.580 1.00 88.94 80 MET A CA 1
ATOM 614 C C . MET A 1 80 ? 1.555 22.672 -14.064 1.00 88.94 80 MET A C 1
ATOM 616 O O . MET A 1 80 ? 1.548 23.004 -15.250 1.00 88.94 80 MET A O 1
ATOM 620 N N . GLN A 1 81 ? 2.180 23.385 -13.128 1.00 89.88 81 GLN A N 1
ATOM 621 C CA . GLN A 1 81 ? 3.083 24.494 -13.424 1.00 89.88 81 GLN A CA 1
ATOM 622 C C . GLN A 1 81 ? 4.442 23.963 -13.888 1.00 89.88 81 GLN A C 1
ATOM 624 O O . GLN A 1 81 ? 4.958 24.414 -14.906 1.00 89.88 81 GLN A O 1
ATOM 629 N N . THR A 1 82 ? 5.003 23.002 -13.152 1.00 90.69 82 THR A N 1
ATOM 630 C CA . THR A 1 82 ? 6.241 22.295 -13.502 1.00 90.69 82 THR A CA 1
ATOM 631 C C . THR A 1 82 ? 6.151 20.839 -13.059 1.00 90.69 82 THR A C 1
ATOM 633 O O . THR A 1 82 ? 5.458 20.517 -12.091 1.00 90.69 82 THR A O 1
ATOM 636 N N . TRP A 1 83 ? 6.849 19.952 -13.766 1.00 93.31 83 TRP A N 1
ATOM 637 C CA . TRP A 1 83 ? 7.101 18.583 -13.325 1.00 93.31 83 TRP A CA 1
ATOM 638 C C . TRP A 1 83 ? 8.374 18.040 -13.955 1.00 93.31 83 TRP A C 1
ATOM 640 O O . TRP A 1 83 ? 8.832 18.561 -14.968 1.00 93.31 83 TRP A O 1
ATOM 650 N N . TYR A 1 84 ? 8.945 17.002 -13.360 1.00 94.06 84 TYR A N 1
ATOM 651 C CA . TYR A 1 84 ? 10.018 16.206 -13.952 1.00 94.06 84 TYR A CA 1
ATOM 652 C C . TYR A 1 84 ? 10.166 14.894 -13.187 1.00 94.06 84 TYR A C 1
ATOM 654 O O . TYR A 1 84 ? 9.682 14.766 -12.062 1.00 94.06 84 TYR A O 1
ATOM 662 N N . ILE A 1 85 ? 10.832 13.929 -13.811 1.00 95.38 85 ILE A N 1
ATOM 663 C CA . ILE A 1 85 ? 11.144 12.640 -13.202 1.00 95.38 85 ILE A CA 1
ATOM 664 C C . ILE A 1 85 ? 12.653 12.542 -12.993 1.00 95.38 85 ILE A C 1
ATOM 666 O O . ILE A 1 85 ? 13.425 12.834 -13.907 1.00 95.38 85 ILE A O 1
ATOM 670 N N . GLU A 1 86 ? 13.060 12.093 -11.812 1.00 96.12 86 GLU A N 1
ATOM 671 C CA . GLU A 1 86 ? 14.440 11.746 -11.483 1.00 96.12 86 GLU A CA 1
ATOM 672 C C . GLU A 1 86 ? 14.526 10.251 -11.160 1.00 96.12 86 GLU A C 1
ATOM 674 O O . GLU A 1 86 ? 13.819 9.752 -10.293 1.00 96.12 86 GLU A O 1
ATOM 679 N N . ILE A 1 87 ? 15.368 9.501 -11.874 1.00 97.44 87 ILE A N 1
ATOM 680 C CA . ILE A 1 87 ? 15.555 8.069 -11.605 1.00 97.44 87 ILE A CA 1
ATOM 681 C C . ILE A 1 87 ? 16.546 7.915 -10.454 1.00 97.44 87 ILE A C 1
ATOM 683 O O . ILE A 1 87 ? 17.662 8.426 -10.527 1.00 97.44 87 ILE A O 1
ATOM 687 N N . THR A 1 88 ? 16.152 7.181 -9.416 1.00 96.06 88 THR A N 1
ATOM 688 C CA . THR A 1 88 ? 16.966 6.974 -8.212 1.00 96.06 88 THR A CA 1
ATOM 689 C C . THR A 1 88 ? 17.650 5.613 -8.206 1.00 96.06 88 THR A C 1
ATOM 691 O O . THR A 1 88 ? 18.800 5.502 -7.780 1.00 96.06 88 THR A O 1
ATOM 694 N N . GLU A 1 89 ? 16.984 4.576 -8.717 1.00 96.38 89 GLU A N 1
ATOM 695 C CA . GLU A 1 89 ? 17.535 3.222 -8.794 1.00 96.38 89 GLU A CA 1
ATOM 696 C C . GLU A 1 89 ? 17.080 2.509 -10.071 1.00 96.38 89 GLU A C 1
ATOM 698 O O . GLU A 1 89 ? 15.914 2.588 -10.458 1.00 96.38 89 GLU A O 1
ATOM 703 N N . THR A 1 90 ? 17.985 1.737 -10.678 1.00 97.44 90 THR A N 1
ATOM 704 C CA . THR A 1 90 ? 17.705 0.911 -11.860 1.00 97.44 90 THR A CA 1
ATOM 705 C C . THR A 1 90 ? 18.211 -0.512 -11.632 1.00 97.44 90 THR A C 1
ATOM 707 O O . THR A 1 90 ? 19.376 -0.731 -11.299 1.00 97.44 90 THR A O 1
ATOM 710 N N . CYS A 1 91 ? 17.351 -1.500 -11.869 1.00 96.69 91 CYS A N 1
ATOM 711 C CA . CYS A 1 91 ? 17.688 -2.920 -11.867 1.00 96.69 91 CYS A CA 1
ATOM 712 C C . CYS A 1 91 ? 17.295 -3.550 -13.207 1.00 96.69 91 CYS A C 1
ATOM 714 O O . CYS A 1 91 ? 16.178 -3.356 -13.680 1.00 96.69 91 CYS A O 1
ATOM 716 N N . VAL A 1 92 ? 18.195 -4.326 -13.817 1.00 97.25 92 VAL A N 1
ATOM 717 C CA . VAL A 1 92 ? 17.969 -4.962 -15.123 1.00 97.25 92 VAL A CA 1
ATOM 718 C C . VAL A 1 92 ? 18.177 -6.470 -15.034 1.00 97.25 92 VAL A C 1
ATOM 720 O O . VAL A 1 92 ? 19.196 -6.944 -14.537 1.00 97.25 92 VAL A O 1
ATOM 723 N N . ASP A 1 93 ? 17.222 -7.215 -15.586 1.00 94.88 93 ASP A N 1
ATOM 724 C CA . ASP A 1 93 ? 17.310 -8.651 -15.840 1.00 94.88 93 ASP A CA 1
ATOM 725 C C . ASP A 1 93 ? 17.525 -8.867 -17.346 1.00 94.88 93 ASP A C 1
ATOM 727 O O . ASP A 1 93 ? 16.618 -8.674 -18.164 1.00 94.88 93 ASP A O 1
ATOM 731 N N . VAL A 1 94 ? 18.753 -9.239 -17.716 1.00 94.81 94 VAL A N 1
ATOM 732 C CA . VAL A 1 94 ? 19.168 -9.396 -19.119 1.00 94.81 94 VAL A CA 1
ATOM 733 C C . VAL A 1 94 ? 18.509 -10.604 -19.778 1.00 94.81 94 VAL A C 1
ATOM 735 O O . VAL A 1 94 ? 18.139 -10.549 -20.953 1.00 94.81 94 VAL A O 1
ATOM 738 N N . GLU A 1 95 ? 18.325 -11.689 -19.026 1.00 92.44 95 GLU A N 1
ATOM 739 C CA . GLU A 1 95 ? 17.741 -12.929 -19.534 1.00 92.44 95 GLU A CA 1
ATOM 740 C C . GLU A 1 95 ? 16.272 -12.706 -19.900 1.00 92.44 95 GLU A C 1
ATOM 742 O O . GLU A 1 95 ? 15.839 -13.024 -21.016 1.00 92.44 95 GLU A O 1
ATOM 747 N N . LYS A 1 96 ? 15.528 -12.066 -18.990 1.00 92.81 96 LYS A N 1
ATOM 748 C CA . LYS A 1 96 ? 14.115 -11.730 -19.194 1.00 92.81 96 LYS A CA 1
ATOM 749 C C . LYS A 1 96 ? 13.892 -10.482 -20.044 1.00 92.81 96 LYS A C 1
ATOM 751 O O . LYS A 1 96 ? 12.756 -10.247 -20.448 1.00 92.81 96 LYS A O 1
ATOM 756 N N . LYS A 1 97 ? 14.948 -9.710 -20.332 1.00 96.94 97 LYS A N 1
ATOM 757 C CA . LYS A 1 97 ? 14.885 -8.402 -21.011 1.00 96.94 97 LYS A CA 1
ATOM 758 C C . LYS A 1 97 ? 13.870 -7.488 -20.334 1.00 96.94 97 LYS A C 1
ATOM 760 O O . LYS A 1 97 ? 12.981 -6.927 -20.968 1.00 96.94 97 LYS A O 1
ATOM 765 N N . SER A 1 98 ? 13.992 -7.380 -19.020 1.00 97.12 98 SER A N 1
ATOM 766 C CA . SER A 1 98 ? 13.105 -6.572 -18.191 1.00 97.12 98 SER A CA 1
ATOM 767 C C . SER A 1 98 ? 13.906 -5.659 -17.284 1.00 97.12 98 SER A C 1
ATOM 769 O O . SER A 1 98 ? 15.039 -5.978 -16.926 1.00 97.12 98 SER A O 1
ATOM 771 N N . ALA A 1 99 ? 13.300 -4.550 -16.881 1.00 97.88 99 ALA A N 1
ATOM 772 C CA . ALA A 1 99 ? 13.886 -3.627 -15.925 1.00 97.88 99 ALA A CA 1
ATOM 773 C C . ALA A 1 99 ? 12.874 -3.257 -14.842 1.00 97.88 99 ALA A C 1
ATOM 775 O O . ALA A 1 99 ? 11.671 -3.216 -15.096 1.00 97.88 99 ALA A O 1
ATOM 776 N N . ALA A 1 100 ? 13.380 -2.989 -13.644 1.00 97.88 100 ALA A N 1
ATOM 777 C CA . ALA A 1 100 ? 12.653 -2.314 -12.587 1.00 97.88 100 ALA A CA 1
ATOM 778 C C . ALA A 1 100 ? 13.362 -0.993 -12.284 1.00 97.88 100 ALA A C 1
ATOM 780 O O . ALA A 1 100 ? 14.583 -0.985 -12.119 1.00 97.88 100 ALA A O 1
ATOM 781 N N . LEU A 1 101 ? 12.617 0.107 -12.229 1.00 98.19 101 LEU A N 1
ATOM 782 C CA . LEU A 1 101 ? 13.165 1.431 -11.944 1.00 98.19 101 LEU A CA 1
ATOM 783 C C . LEU A 1 101 ? 12.396 2.055 -10.796 1.00 98.19 101 LEU A C 1
ATOM 785 O O . LEU A 1 101 ? 11.168 1.993 -10.773 1.00 98.19 101 LEU A O 1
ATOM 789 N N . LYS A 1 102 ? 13.124 2.673 -9.876 1.00 97.06 102 LYS A N 1
ATOM 790 C CA . LYS A 1 102 ? 12.575 3.577 -8.876 1.00 97.06 102 LYS A CA 1
ATOM 791 C C . LYS A 1 102 ? 12.837 5.002 -9.344 1.00 97.06 102 LYS A C 1
ATOM 793 O O . LYS A 1 102 ? 13.959 5.322 -9.739 1.00 97.06 102 LYS A O 1
ATOM 798 N N . ALA A 1 103 ? 11.809 5.838 -9.327 1.00 96.38 103 ALA A N 1
ATOM 799 C CA . ALA A 1 103 ? 11.916 7.215 -9.764 1.00 96.38 103 ALA A CA 1
ATOM 800 C C . ALA A 1 103 ? 11.060 8.151 -8.912 1.00 96.38 103 ALA A C 1
ATOM 802 O O . ALA A 1 103 ? 9.975 7.795 -8.459 1.00 96.38 103 ALA A O 1
ATOM 803 N N . ASP A 1 104 ? 11.555 9.365 -8.761 1.00 95.06 104 ASP A N 1
ATOM 804 C CA . ASP A 1 104 ? 10.942 10.459 -8.039 1.00 95.06 104 ASP A CA 1
ATOM 805 C C . ASP A 1 104 ? 10.222 11.349 -9.051 1.00 95.06 104 ASP A C 1
ATOM 807 O O . ASP A 1 104 ? 10.838 11.929 -9.949 1.00 95.06 104 ASP A O 1
ATOM 811 N N . PHE A 1 105 ? 8.897 11.435 -8.943 1.00 94.56 105 PHE A N 1
ATOM 812 C CA . PHE A 1 105 ? 8.087 12.307 -9.781 1.00 94.56 105 PHE A CA 1
ATOM 813 C C . PHE A 1 105 ? 7.776 13.602 -9.038 1.00 94.56 105 PHE A C 1
ATOM 815 O O . PHE A 1 105 ? 6.962 13.644 -8.112 1.00 94.56 105 PHE A O 1
ATOM 822 N N . HIS A 1 106 ? 8.447 14.670 -9.455 1.00 93.38 106 HIS A N 1
ATOM 823 C CA . HIS A 1 106 ? 8.294 16.003 -8.895 1.00 93.38 106 HIS A CA 1
ATOM 824 C C . HIS A 1 106 ? 7.199 16.741 -9.645 1.00 93.38 106 HIS A C 1
ATOM 826 O O . HIS A 1 106 ? 7.250 16.842 -10.868 1.00 93.38 106 HIS A O 1
ATOM 832 N N . MET A 1 107 ? 6.227 17.290 -8.926 1.00 92.25 107 MET A N 1
ATOM 833 C CA . MET A 1 107 ? 5.067 17.957 -9.512 1.00 92.25 107 MET A CA 1
ATOM 834 C C . MET A 1 107 ? 4.772 19.237 -8.741 1.00 92.25 107 MET A C 1
ATOM 836 O O . MET A 1 107 ? 4.729 19.231 -7.517 1.00 92.25 107 MET A O 1
ATOM 840 N N . THR A 1 108 ? 4.529 20.342 -9.436 1.00 91.06 108 THR A N 1
ATOM 841 C CA . THR A 1 108 ? 4.137 21.612 -8.809 1.00 91.06 108 THR A CA 1
ATOM 842 C C . THR A 1 108 ? 2.863 22.129 -9.453 1.00 91.06 108 THR A C 1
ATOM 844 O O . THR A 1 108 ? 2.785 22.249 -10.677 1.00 91.06 108 THR A O 1
ATOM 847 N N . ILE A 1 109 ? 1.867 22.466 -8.637 1.00 89.06 109 ILE A N 1
ATOM 848 C CA . ILE A 1 109 ? 0.647 23.155 -9.070 1.00 89.06 109 ILE A CA 1
ATOM 849 C C . ILE A 1 109 ? 0.791 24.642 -8.740 1.00 89.06 109 ILE A C 1
ATOM 851 O O . ILE A 1 109 ? 1.294 25.003 -7.678 1.00 89.06 109 ILE A O 1
ATOM 855 N N . ALA A 1 110 ? 0.352 25.520 -9.644 1.00 86.62 110 ALA A N 1
ATOM 856 C CA . ALA A 1 110 ? 0.492 26.962 -9.457 1.00 86.62 110 ALA A CA 1
ATOM 857 C C . ALA A 1 110 ? -0.187 27.429 -8.157 1.00 86.62 110 ALA A C 1
ATOM 859 O O . ALA A 1 110 ? -1.389 27.245 -7.981 1.00 86.62 110 ALA A O 1
ATOM 860 N N . GLY A 1 111 ? 0.588 28.057 -7.269 1.00 84.88 111 GLY A N 1
ATOM 861 C CA . GLY A 1 111 ? 0.104 28.535 -5.969 1.00 84.88 111 GLY A CA 1
ATOM 862 C C . GLY A 1 111 ? 0.110 27.490 -4.847 1.00 84.88 111 GLY A C 1
ATOM 863 O O . GLY A 1 111 ? -0.387 27.788 -3.764 1.00 84.88 111 GLY A O 1
ATOM 864 N N . HIS A 1 112 ? 0.675 26.302 -5.079 1.00 84.81 112 HIS A N 1
ATOM 865 C CA . HIS A 1 112 ? 0.800 25.233 -4.088 1.00 84.81 112 HIS A CA 1
ATOM 866 C C . HIS A 1 112 ? 2.261 24.785 -3.916 1.00 84.81 112 HIS A C 1
ATOM 868 O O . HIS A 1 112 ? 3.109 25.054 -4.767 1.00 84.81 112 HIS A O 1
ATOM 874 N N . GLU A 1 113 ? 2.544 24.097 -2.805 1.00 83.56 113 GLU A N 1
ATOM 875 C CA . GLU A 1 113 ? 3.857 23.497 -2.554 1.00 83.56 113 GLU A CA 1
ATOM 876 C C . GLU A 1 113 ? 4.100 22.297 -3.486 1.00 83.56 113 GLU A C 1
ATOM 878 O O . GLU A 1 113 ? 3.140 21.590 -3.826 1.00 83.56 113 GLU A O 1
ATOM 883 N N . PRO A 1 114 ? 5.361 22.033 -3.877 1.00 87.31 114 PRO A N 1
ATOM 884 C CA . PRO A 1 114 ? 5.708 20.871 -4.683 1.00 87.31 114 PRO A CA 1
ATOM 885 C C . PRO A 1 114 ? 5.313 19.555 -4.007 1.00 87.31 114 PRO A C 1
ATOM 887 O O . PRO A 1 114 ? 5.510 19.361 -2.808 1.00 87.31 114 PRO A O 1
ATOM 890 N N . VAL A 1 115 ? 4.808 18.623 -4.807 1.00 87.50 115 VAL A N 1
ATOM 891 C CA . VAL A 1 115 ? 4.488 17.254 -4.411 1.00 87.50 115 VAL A CA 1
ATOM 892 C C . VAL A 1 115 ? 5.522 16.320 -5.022 1.00 87.50 115 VAL A C 1
ATOM 894 O O . VAL A 1 115 ? 5.765 16.356 -6.229 1.00 87.50 115 VAL A O 1
ATOM 897 N N . LEU A 1 116 ? 6.112 15.476 -4.181 1.00 90.25 116 LEU A N 1
ATOM 898 C CA . LEU A 1 116 ? 6.979 14.379 -4.590 1.00 90.25 116 LEU A CA 1
ATOM 899 C C . LEU A 1 116 ? 6.189 13.071 -4.530 1.00 90.25 116 LEU A C 1
ATOM 901 O O . LEU A 1 116 ? 5.531 12.797 -3.528 1.00 90.25 116 LEU A O 1
ATOM 905 N N . ASN A 1 117 ? 6.256 12.277 -5.592 1.00 88.00 117 ASN A N 1
ATOM 906 C CA . ASN A 1 117 ? 5.642 10.957 -5.666 1.00 88.00 117 ASN A CA 1
ATOM 907 C C . ASN A 1 117 ? 6.706 9.925 -6.052 1.00 88.00 117 ASN A C 1
ATOM 909 O O . ASN A 1 117 ? 7.280 10.020 -7.134 1.00 88.00 117 ASN A O 1
ATOM 913 N N . GLU A 1 118 ? 6.980 8.965 -5.170 1.00 89.81 118 GLU A N 1
ATOM 914 C CA . GLU A 1 118 ? 7.866 7.840 -5.478 1.00 89.81 118 GLU A CA 1
ATOM 915 C C . GLU A 1 118 ? 7.113 6.816 -6.337 1.00 89.81 118 GLU A C 1
ATOM 917 O O . GLU A 1 118 ? 6.076 6.278 -5.941 1.00 89.81 118 GLU A O 1
ATOM 922 N N . ILE A 1 119 ? 7.655 6.532 -7.519 1.00 91.50 119 ILE A N 1
ATOM 923 C CA . ILE A 1 119 ? 7.059 5.651 -8.519 1.00 91.50 119 ILE A CA 1
ATOM 924 C C . ILE A 1 119 ? 8.004 4.485 -8.796 1.00 91.50 119 ILE A C 1
ATOM 926 O O . ILE A 1 119 ? 9.218 4.656 -8.931 1.00 91.50 119 ILE A O 1
ATOM 930 N N . VAL A 1 120 ? 7.437 3.285 -8.919 1.00 94.69 120 VAL A N 1
ATOM 931 C CA . VAL A 1 120 ? 8.164 2.097 -9.373 1.00 94.69 120 VAL A CA 1
ATOM 932 C C . VAL A 1 120 ? 7.629 1.648 -10.724 1.00 94.69 120 VAL A C 1
ATOM 934 O O . VAL A 1 120 ? 6.433 1.416 -10.897 1.00 94.69 120 VAL A O 1
ATOM 937 N N . TRP A 1 121 ? 8.541 1.474 -11.671 1.00 96.00 121 TRP A N 1
ATOM 938 C CA . TRP A 1 121 ? 8.265 0.983 -13.011 1.00 96.00 121 TRP A CA 1
ATOM 939 C C . TRP A 1 121 ? 8.749 -0.447 -13.159 1.00 96.00 121 TRP A C 1
ATOM 941 O O . TRP A 1 121 ? 9.905 -0.732 -12.870 1.00 96.00 121 TRP A O 1
ATOM 951 N N . TRP A 1 122 ? 7.900 -1.323 -13.688 1.00 97.25 122 TRP A N 1
ATOM 952 C CA . TRP A 1 122 ? 8.309 -2.606 -14.254 1.00 97.25 122 TRP A CA 1
ATOM 953 C C . TRP A 1 122 ? 8.159 -2.567 -15.762 1.00 97.25 122 TRP A C 1
ATOM 955 O O . TRP A 1 122 ? 7.059 -2.377 -16.273 1.00 97.25 122 TRP A O 1
ATOM 965 N N . LEU A 1 123 ? 9.260 -2.782 -16.470 1.00 98.19 123 LEU A N 1
ATOM 966 C CA . LEU A 1 123 ? 9.329 -2.722 -17.922 1.00 98.19 123 LEU A CA 1
ATOM 967 C C . LEU A 1 123 ? 9.692 -4.087 -18.499 1.00 98.19 123 LEU A C 1
ATOM 969 O O . LEU A 1 123 ? 10.515 -4.816 -17.938 1.00 98.19 123 LEU A O 1
ATOM 973 N N . LYS A 1 124 ? 9.132 -4.399 -19.666 1.00 97.75 124 LYS A N 1
ATOM 974 C CA . LYS A 1 124 ? 9.638 -5.443 -20.560 1.00 97.75 124 LYS A CA 1
ATOM 975 C C . LYS A 1 124 ? 10.052 -4.816 -21.876 1.00 97.75 124 LYS A C 1
ATOM 977 O O . LYS A 1 124 ? 9.334 -3.977 -22.419 1.00 97.75 124 LYS A O 1
ATOM 982 N N . MET A 1 125 ? 11.173 -5.276 -22.406 1.00 97.88 125 MET A N 1
ATOM 983 C CA . MET A 1 125 ? 11.715 -4.840 -23.681 1.00 97.88 125 MET A CA 1
ATOM 984 C C . MET A 1 125 ? 11.544 -5.927 -24.744 1.00 97.88 125 MET A C 1
ATOM 986 O O . MET A 1 125 ? 11.339 -7.106 -24.444 1.00 97.88 125 MET A O 1
ATOM 990 N N . ASP A 1 126 ? 11.600 -5.521 -26.006 1.00 96.19 126 ASP A N 1
ATOM 991 C CA . ASP A 1 126 ? 11.585 -6.432 -27.142 1.00 96.19 126 ASP A CA 1
ATOM 992 C C . ASP A 1 126 ? 12.856 -7.298 -27.228 1.00 96.19 126 ASP A C 1
ATOM 994 O O . ASP A 1 126 ? 13.792 -7.203 -26.432 1.00 96.19 126 ASP A O 1
ATOM 998 N N . GLY A 1 127 ? 12.894 -8.199 -28.214 1.00 90.50 127 GLY A N 1
ATOM 999 C CA . GLY A 1 127 ? 14.003 -9.140 -28.378 1.00 90.50 127 GLY A CA 1
ATOM 1000 C C . GLY A 1 127 ? 15.367 -8.477 -28.607 1.00 90.50 127 GLY A C 1
ATOM 1001 O O . GLY A 1 127 ? 16.380 -9.068 -28.226 1.00 90.50 127 GLY A O 1
ATOM 1002 N N . SER A 1 128 ? 15.402 -7.280 -29.205 1.00 93.44 128 SER A N 1
ATOM 1003 C CA . SER A 1 128 ? 16.631 -6.507 -29.433 1.00 93.44 128 SER A CA 1
ATOM 1004 C C . SER A 1 128 ? 17.040 -5.662 -28.224 1.00 93.44 128 SER A C 1
ATOM 1006 O O . SER A 1 128 ? 18.209 -5.270 -28.139 1.00 93.44 128 SER A O 1
ATOM 1008 N N . GLY A 1 129 ? 16.108 -5.413 -27.298 1.00 94.81 129 GLY A N 1
ATOM 1009 C CA . GLY A 1 129 ? 16.296 -4.566 -26.129 1.00 94.81 129 GLY A CA 1
ATOM 1010 C C . GLY A 1 129 ? 16.223 -3.073 -26.439 1.00 94.81 129 GLY A C 1
ATOM 1011 O O . GLY A 1 129 ? 16.755 -2.296 -25.659 1.00 94.81 129 GLY A O 1
ATOM 1012 N N . GLU A 1 130 ? 15.648 -2.682 -27.581 1.00 96.12 130 GLU A N 1
ATOM 1013 C CA . GLU A 1 130 ? 15.645 -1.294 -28.081 1.00 96.12 130 GLU A CA 1
ATOM 1014 C C . GLU A 1 130 ? 14.314 -0.580 -27.865 1.00 96.12 130 GLU A C 1
ATOM 1016 O O . GLU A 1 130 ? 14.258 0.650 -27.940 1.00 96.12 130 GLU A O 1
ATOM 1021 N N . LYS A 1 131 ? 13.239 -1.339 -27.633 1.00 98.06 131 LYS A N 1
ATOM 1022 C CA . LYS A 1 131 ? 11.896 -0.807 -27.403 1.00 98.06 131 LYS A CA 1
ATOM 1023 C C . LYS A 1 131 ? 11.261 -1.444 -26.184 1.00 98.06 131 LYS A C 1
ATOM 1025 O O . LYS A 1 131 ? 11.403 -2.645 -25.962 1.00 98.06 131 LYS A O 1
ATOM 1030 N N . VAL A 1 132 ? 10.490 -0.656 -25.443 1.00 98.44 132 VAL A N 1
ATOM 1031 C CA . VAL A 1 132 ? 9.615 -1.154 -24.378 1.00 98.44 132 VAL A CA 1
ATOM 1032 C C . VAL A 1 132 ? 8.342 -1.722 -25.009 1.00 98.44 132 VAL A C 1
ATOM 1034 O O . VAL A 1 132 ? 7.682 -1.056 -25.805 1.00 98.44 132 VAL A O 1
ATOM 1037 N N . VAL A 1 133 ? 7.996 -2.963 -24.670 1.00 97.94 133 VAL A N 1
ATOM 1038 C CA . VAL A 1 133 ? 6.777 -3.653 -25.138 1.00 97.94 133 VAL A CA 1
ATOM 1039 C C . VAL A 1 133 ? 5.678 -3.679 -24.081 1.00 97.94 133 VAL A C 1
ATOM 1041 O O . VAL A 1 133 ? 4.514 -3.844 -24.419 1.00 97.94 133 VAL A O 1
ATOM 1044 N N . ASP A 1 134 ? 6.031 -3.539 -22.808 1.00 97.75 134 ASP A N 1
ATOM 1045 C CA . ASP A 1 134 ? 5.083 -3.580 -21.700 1.00 97.75 134 ASP A CA 1
ATOM 1046 C C . ASP A 1 134 ? 5.630 -2.735 -20.556 1.00 97.75 134 ASP A C 1
ATOM 1048 O O . ASP A 1 134 ? 6.817 -2.837 -20.230 1.00 97.75 134 ASP A O 1
ATOM 1052 N N . SER A 1 135 ? 4.780 -1.916 -19.948 1.00 97.56 135 SER A N 1
ATOM 1053 C CA . SER A 1 135 ? 5.112 -1.210 -18.717 1.00 97.56 135 SER A CA 1
ATOM 1054 C C . SER A 1 135 ? 4.008 -1.345 -17.673 1.00 97.56 135 SER A C 1
ATOM 1056 O O . SER A 1 135 ? 2.814 -1.412 -17.978 1.00 97.56 135 SER A O 1
ATOM 1058 N N . CYS A 1 136 ? 4.429 -1.397 -16.417 1.00 94.69 136 CYS A N 1
ATOM 1059 C CA . CYS A 1 136 ? 3.561 -1.429 -15.257 1.00 94.69 136 CYS A CA 1
ATOM 1060 C C . CYS A 1 136 ? 4.043 -0.400 -14.237 1.00 94.69 136 CYS A C 1
ATOM 1062 O O . CYS A 1 136 ? 5.188 -0.475 -13.789 1.00 94.69 136 CYS A O 1
ATOM 1064 N N . GLU A 1 137 ? 3.180 0.546 -13.885 1.00 91.94 137 GLU A N 1
ATOM 1065 C CA . GLU A 1 137 ? 3.500 1.644 -12.973 1.00 91.94 137 GLU A CA 1
ATOM 1066 C C . GLU A 1 137 ? 2.839 1.444 -11.601 1.00 91.94 137 GLU A C 1
ATOM 1068 O O . GLU A 1 137 ? 1.640 1.170 -11.500 1.00 91.94 137 GLU A O 1
ATOM 1073 N N . TYR A 1 138 ? 3.625 1.594 -10.537 1.00 88.25 138 TYR A N 1
ATOM 1074 C CA . TYR A 1 138 ? 3.183 1.596 -9.143 1.00 88.25 138 TYR A CA 1
ATOM 1075 C C . TYR A 1 138 ? 3.435 2.985 -8.576 1.00 88.25 138 TYR A C 1
ATOM 1077 O O . TYR A 1 138 ? 4.546 3.491 -8.686 1.00 88.25 138 TYR A O 1
ATOM 1085 N N . ILE A 1 139 ? 2.416 3.591 -7.978 1.00 84.06 139 ILE A N 1
ATOM 1086 C CA . ILE A 1 139 ? 2.394 5.022 -7.674 1.00 84.06 139 ILE A CA 1
ATOM 1087 C C . ILE A 1 139 ? 2.090 5.187 -6.192 1.00 84.06 139 ILE A C 1
ATOM 1089 O O . ILE A 1 139 ? 1.196 4.510 -5.702 1.00 84.06 139 ILE A O 1
ATOM 1093 N N . ASP A 1 140 ? 2.715 6.120 -5.475 1.00 81.19 140 ASP A N 1
ATOM 1094 C CA . ASP A 1 140 ? 2.231 6.455 -4.136 1.00 81.19 140 ASP A CA 1
ATOM 1095 C C . ASP A 1 140 ? 0.799 7.045 -4.222 1.00 81.19 140 ASP A C 1
ATOM 1097 O O . ASP A 1 140 ? 0.592 8.159 -4.738 1.00 81.19 140 ASP A O 1
ATOM 1101 N N . PRO A 1 141 ? -0.237 6.329 -3.730 1.00 72.00 141 PRO A N 1
ATOM 1102 C CA . PRO A 1 141 ? -1.611 6.807 -3.810 1.00 72.00 141 PRO A CA 1
ATOM 1103 C C . PRO A 1 141 ? -1.851 8.042 -2.931 1.00 72.00 141 PRO A C 1
ATOM 1105 O O . PRO A 1 141 ? -2.833 8.758 -3.143 1.00 72.00 141 PRO A O 1
ATOM 1108 N N . VAL A 1 142 ? -0.980 8.319 -1.960 1.00 71.94 142 VAL A N 1
ATOM 1109 C CA . VAL A 1 142 ? -1.084 9.464 -1.048 1.00 71.94 142 VAL A CA 1
ATOM 1110 C C . VAL A 1 142 ? -0.595 10.721 -1.721 1.00 71.94 142 VAL A C 1
ATOM 1112 O O . VAL A 1 142 ? -1.353 11.685 -1.796 1.00 71.94 142 VAL A O 1
ATOM 1115 N N . ALA A 1 143 ? 0.618 10.688 -2.273 1.00 79.38 143 ALA A N 1
ATOM 1116 C CA . ALA A 1 143 ? 1.149 11.784 -3.071 1.00 79.38 143 ALA A CA 1
ATOM 1117 C C . ALA A 1 143 ? 0.197 12.118 -4.233 1.00 79.38 143 ALA A C 1
ATOM 1119 O O . ALA A 1 143 ? -0.138 13.281 -4.468 1.00 79.38 143 ALA A O 1
ATOM 1120 N N . SER A 1 144 ? -0.347 11.088 -4.891 1.00 78.06 144 SER A N 1
ATOM 1121 C CA . SER A 1 144 ? -1.360 11.247 -5.942 1.00 78.06 144 SER A CA 1
ATOM 1122 C C . SER A 1 144 ? -2.641 11.920 -5.441 1.00 78.06 144 SER A C 1
ATOM 1124 O O . SER A 1 144 ? -3.186 12.798 -6.112 1.00 78.06 144 SER A O 1
ATOM 1126 N N . SER A 1 145 ? -3.130 11.532 -4.259 1.00 74.44 145 SER A N 1
ATOM 1127 C CA . SER A 1 145 ? -4.326 12.131 -3.652 1.00 74.44 145 SER A CA 1
ATOM 1128 C C . SER A 1 145 ? -4.088 13.592 -3.278 1.00 74.44 145 SER A C 1
ATOM 1130 O O . SER A 1 145 ? -4.917 14.440 -3.608 1.00 74.44 145 SER A O 1
ATOM 1132 N N . HIS A 1 146 ? -2.932 13.899 -2.683 1.00 75.06 146 HIS A N 1
ATOM 1133 C CA . HIS A 1 146 ? -2.557 15.262 -2.326 1.00 75.06 146 HIS A CA 1
ATOM 1134 C C . HIS A 1 146 ? -2.489 16.171 -3.560 1.00 75.06 146 HIS A C 1
ATOM 1136 O O . HIS A 1 146 ? -3.075 17.252 -3.582 1.00 75.06 146 HIS A O 1
ATOM 1142 N N . MET A 1 147 ? -1.871 15.697 -4.644 1.00 81.44 147 MET A N 1
ATOM 1143 C CA . MET A 1 147 ? -1.859 16.418 -5.917 1.00 81.44 147 MET A CA 1
ATOM 1144 C C . MET A 1 147 ? -3.284 16.666 -6.452 1.00 81.44 147 MET A C 1
ATOM 1146 O O . MET A 1 147 ? -3.600 17.771 -6.896 1.00 81.44 147 MET A O 1
ATOM 1150 N N . ILE A 1 148 ? -4.168 15.662 -6.414 1.00 78.44 148 ILE A N 1
ATOM 1151 C CA . ILE A 1 148 ? -5.561 15.803 -6.874 1.00 78.44 148 ILE A CA 1
ATOM 1152 C C . ILE A 1 148 ? -6.329 16.838 -6.036 1.00 78.44 148 ILE A C 1
ATOM 1154 O O . ILE A 1 148 ? -7.171 17.557 -6.580 1.00 78.44 148 ILE A O 1
ATOM 1158 N N . GLU A 1 149 ? -6.067 16.923 -4.733 1.00 76.31 149 GLU A N 1
ATOM 1159 C CA . GLU A 1 149 ? -6.650 17.935 -3.845 1.00 76.31 149 GLU A CA 1
ATOM 1160 C C . GLU A 1 149 ? -6.179 19.347 -4.201 1.00 76.31 149 GLU A C 1
ATOM 1162 O O . GLU A 1 149 ? -7.019 20.240 -4.356 1.00 76.31 149 GLU A O 1
ATOM 1167 N N . GLN A 1 150 ? -4.872 19.529 -4.425 1.00 80.38 150 GLN A N 1
ATOM 1168 C CA . GLN A 1 150 ? -4.316 20.801 -4.898 1.00 80.38 150 GLN A CA 1
ATOM 1169 C C . GLN A 1 150 ? -4.974 21.227 -6.224 1.00 80.38 150 GLN A C 1
ATOM 1171 O O . GLN A 1 150 ? -5.462 22.349 -6.351 1.00 80.38 150 GLN A O 1
ATOM 1176 N N . MET A 1 151 ? -5.121 20.307 -7.187 1.00 79.19 151 MET A N 1
ATOM 1177 C CA . MET A 1 151 ? -5.782 20.581 -8.475 1.00 79.19 151 MET A CA 1
ATOM 1178 C C . MET A 1 151 ? -7.265 20.977 -8.360 1.00 79.19 151 MET A C 1
ATOM 1180 O O . MET A 1 151 ? -7.804 21.592 -9.281 1.00 79.19 151 MET A O 1
ATOM 1184 N N . LYS A 1 152 ? -7.952 20.608 -7.272 1.00 77.50 152 LYS A N 1
ATOM 1185 C CA . LYS A 1 152 ? -9.359 20.973 -7.021 1.00 77.50 152 LYS A CA 1
ATOM 1186 C C . LYS A 1 152 ? -9.513 22.332 -6.324 1.00 77.50 152 LYS A C 1
ATOM 1188 O O . LYS A 1 152 ? -10.647 22.746 -6.092 1.00 77.50 152 LYS A O 1
ATOM 1193 N N . GLY A 1 153 ? -8.413 23.028 -6.017 1.00 61.66 153 GLY A N 1
ATOM 1194 C CA . GLY A 1 153 ? -8.428 24.337 -5.358 1.00 61.66 153 GLY A CA 1
ATOM 1195 C C . GLY A 1 153 ? -8.712 24.276 -3.854 1.00 61.66 153 GLY A C 1
ATOM 1196 O O . GLY A 1 153 ? -9.225 25.242 -3.290 1.00 61.66 153 GLY A O 1
ATOM 1197 N N . GLY A 1 154 ? -8.430 23.145 -3.199 1.00 49.16 154 GLY A N 1
ATOM 1198 C CA . GLY A 1 154 ? -8.508 23.043 -1.741 1.00 49.16 154 GLY A CA 1
ATOM 1199 C C . GLY A 1 154 ? -7.384 23.836 -1.064 1.00 49.16 154 GLY A C 1
ATOM 1200 O O . GLY A 1 154 ? -6.233 23.764 -1.491 1.00 49.16 154 GLY A O 1
ATOM 1201 N N . ASN A 1 155 ? -7.702 24.590 -0.004 1.00 38.56 155 ASN A N 1
ATOM 1202 C CA . ASN A 1 155 ? -6.682 25.170 0.878 1.00 38.56 155 ASN A CA 1
ATOM 1203 C C . ASN A 1 155 ? -5.827 24.051 1.489 1.00 38.56 155 ASN A C 1
ATOM 1205 O O . ASN A 1 155 ? -6.372 23.022 1.887 1.00 38.56 155 ASN A O 1
ATOM 1209 N N . GLN A 1 156 ? -4.514 24.293 1.595 1.00 37.88 156 GLN A N 1
ATOM 1210 C CA . GLN A 1 156 ? -3.550 23.419 2.266 1.00 37.88 156 GLN A CA 1
ATOM 1211 C C . GLN A 1 156 ? -4.075 22.990 3.646 1.00 37.88 156 GLN A C 1
ATOM 1213 O O . GLN A 1 156 ? -4.101 23.779 4.590 1.00 37.88 156 GLN A O 1
ATOM 1218 N N . GLN A 1 157 ? -4.483 21.731 3.765 1.00 34.91 157 GLN A N 1
ATOM 1219 C CA . GLN A 1 157 ? -4.286 20.986 4.999 1.00 34.91 157 GLN A CA 1
ATOM 1220 C C . GLN A 1 157 ? -2.950 20.266 4.827 1.00 34.91 157 GLN A C 1
ATOM 1222 O O . GLN A 1 157 ? -2.744 19.612 3.808 1.00 34.91 157 GLN A O 1
ATOM 1227 N N . GLU A 1 158 ? -2.021 20.464 5.765 1.00 31.61 158 GLU A N 1
ATOM 1228 C CA . GLU A 1 158 ? -0.749 19.735 5.834 1.00 31.61 158 GLU A CA 1
ATOM 1229 C C . GLU A 1 158 ? -1.004 18.232 5.639 1.00 31.61 158 GLU A C 1
ATOM 1231 O O . GLU A 1 158 ? -1.649 17.597 6.473 1.00 31.61 158 GLU A O 1
ATOM 1236 N N . THR A 1 159 ? -0.526 17.650 4.537 1.00 33.62 159 THR A N 1
ATOM 1237 C CA . THR A 1 159 ? -0.634 16.207 4.299 1.00 33.62 159 THR A CA 1
ATOM 1238 C C . THR A 1 159 ? 0.691 15.518 4.599 1.00 33.62 159 THR A C 1
ATOM 1240 O O . THR A 1 159 ? 1.607 15.506 3.779 1.00 33.62 159 THR A O 1
ATOM 1243 N N . THR A 1 160 ? 0.739 14.866 5.753 1.00 29.36 160 THR A N 1
ATOM 1244 C CA . THR A 1 160 ? 1.673 13.784 6.096 1.00 29.36 160 THR A CA 1
ATOM 1245 C C . THR A 1 160 ? 0.859 12.749 6.880 1.00 29.36 160 THR A C 1
ATOM 1247 O O . THR A 1 160 ? 0.010 13.179 7.665 1.00 29.36 160 THR A O 1
ATOM 1250 N N . PRO A 1 161 ? 1.100 11.420 6.842 1.00 36.44 161 PRO A N 1
ATOM 1251 C CA . PRO A 1 161 ? 1.622 10.479 5.835 1.00 36.44 161 PRO A CA 1
ATOM 1252 C C . PRO A 1 161 ? 0.440 9.672 5.222 1.00 36.44 161 PRO A C 1
ATOM 1254 O O . PRO A 1 161 ? -0.686 10.163 5.284 1.00 36.44 161 PRO A O 1
ATOM 1257 N N . VAL A 1 162 ? 0.644 8.459 4.662 1.00 44.91 162 VAL A N 1
ATOM 1258 C CA . VAL A 1 162 ? -0.429 7.537 4.197 1.00 44.91 162 VAL A CA 1
ATOM 1259 C C . VAL A 1 162 ? -1.530 7.407 5.249 1.00 44.91 162 VAL A C 1
ATOM 1261 O O . VAL A 1 162 ? -1.445 6.638 6.200 1.00 44.91 162 VAL A O 1
ATOM 1264 N N . HIS A 1 163 ? -2.546 8.244 5.058 1.00 48.56 163 HIS A N 1
ATOM 1265 C CA . HIS A 1 163 ? -3.695 8.488 5.916 1.00 48.56 163 HIS A CA 1
ATOM 1266 C C . HIS A 1 163 ? -3.401 8.856 7.386 1.00 48.56 163 HIS A C 1
ATOM 1268 O O . HIS A 1 163 ? -4.082 8.394 8.298 1.00 48.56 163 HIS A O 1
ATOM 1274 N N . GLY A 1 164 ? -2.435 9.751 7.612 1.00 44.03 164 GLY A N 1
ATOM 1275 C CA . GLY A 1 164 ? -2.441 10.662 8.769 1.00 44.03 164 GLY A CA 1
ATOM 1276 C C . GLY A 1 164 ? -2.167 10.079 10.161 1.00 44.03 164 GLY A C 1
ATOM 1277 O O . GLY A 1 164 ? -2.313 10.810 11.135 1.00 44.03 164 GLY A O 1
ATOM 1278 N N . LEU A 1 165 ? -1.788 8.803 10.301 1.00 49.22 165 LEU A N 1
ATOM 1279 C CA . LEU A 1 165 ? -1.491 8.207 11.611 1.00 49.22 165 LEU A CA 1
ATOM 1280 C C . LEU A 1 165 ? -0.215 7.372 11.565 1.00 49.22 165 LEU A C 1
ATOM 1282 O O . LEU A 1 165 ? -0.162 6.331 10.914 1.00 49.22 165 LEU A O 1
ATOM 1286 N N . SER A 1 166 ? 0.808 7.802 12.300 1.00 55.75 166 SER A N 1
ATOM 1287 C CA . SER A 1 166 ? 1.966 6.955 12.587 1.00 55.75 166 SER A CA 1
ATOM 1288 C C . SER A 1 166 ? 1.605 5.858 13.598 1.00 55.75 166 SER A C 1
ATOM 1290 O O . SER A 1 166 ? 0.623 5.972 14.337 1.00 55.75 166 SER A O 1
ATOM 1292 N N . ALA A 1 167 ? 2.433 4.812 13.703 1.00 56.19 167 ALA A N 1
ATOM 1293 C CA . ALA A 1 167 ? 2.329 3.841 14.798 1.00 56.19 167 ALA A CA 1
ATOM 1294 C C . ALA A 1 167 ? 2.309 4.545 16.170 1.00 56.19 167 ALA A C 1
ATOM 1296 O O . ALA A 1 167 ? 1.559 4.158 17.064 1.00 56.19 167 ALA A O 1
ATOM 1297 N N . THR A 1 168 ? 3.061 5.641 16.300 1.00 63.16 168 THR A N 1
ATOM 1298 C CA . THR A 1 168 ? 3.075 6.500 17.484 1.00 63.16 168 THR A CA 1
ATOM 1299 C C . THR A 1 168 ? 1.735 7.206 17.712 1.00 63.16 168 THR A C 1
ATOM 1301 O O . THR A 1 168 ? 1.307 7.322 18.855 1.00 63.16 168 THR A O 1
ATOM 1304 N N . ASP A 1 169 ? 1.039 7.657 16.669 1.00 64.31 169 ASP A N 1
ATOM 1305 C CA . ASP A 1 169 ? -0.266 8.320 16.813 1.00 64.31 169 ASP A CA 1
ATOM 1306 C C . ASP A 1 169 ? -1.367 7.332 17.188 1.00 64.31 169 ASP A C 1
ATOM 1308 O O . ASP A 1 169 ? -2.205 7.639 18.031 1.00 64.31 169 ASP A O 1
ATOM 1312 N N . VAL A 1 170 ? -1.309 6.114 16.645 1.00 59.28 170 VAL A N 1
ATOM 1313 C CA . VAL A 1 170 ? -2.181 5.008 17.059 1.00 59.28 170 VAL A CA 1
ATOM 1314 C C . VAL A 1 170 ? -1.913 4.638 18.524 1.00 59.28 170 VAL A C 1
ATOM 1316 O O . VAL A 1 170 ? -2.848 4.472 19.302 1.00 59.28 170 VAL A O 1
ATOM 1319 N N . GLN A 1 171 ? -0.649 4.595 18.943 1.00 62.19 171 GLN A N 1
ATOM 1320 C CA . GLN A 1 171 ? -0.251 4.310 20.323 1.00 62.19 171 GLN A CA 1
ATOM 1321 C C . GLN A 1 171 ? -0.683 5.409 21.313 1.00 62.19 171 GLN A C 1
ATOM 1323 O O . GLN A 1 171 ? -1.156 5.100 22.410 1.00 62.19 171 GLN A O 1
ATOM 1328 N N . LYS A 1 172 ? -0.582 6.692 20.932 1.00 66.19 172 LYS A N 1
ATOM 1329 C CA . LYS A 1 172 ? -1.007 7.841 21.759 1.00 66.19 172 LYS A CA 1
ATOM 1330 C C . LYS A 1 172 ? -2.493 7.817 22.121 1.00 66.19 172 LYS A C 1
ATOM 1332 O O . LYS A 1 172 ? -2.857 8.387 23.139 1.00 66.19 172 LYS A O 1
ATOM 1337 N N . LEU A 1 173 ? -3.347 7.125 21.364 1.00 59.44 173 LEU A N 1
ATOM 1338 C CA . LEU A 1 173 ? -4.778 7.012 21.688 1.00 59.44 173 LEU A CA 1
ATOM 1339 C C . LEU A 1 173 ? -5.044 6.392 23.072 1.00 59.44 173 LEU A C 1
ATOM 1341 O O . LEU A 1 173 ? -6.127 6.555 23.627 1.00 59.44 173 LEU A O 1
ATOM 1345 N N . SER A 1 174 ? -4.071 5.663 23.620 1.00 62.50 174 SER A N 1
ATOM 1346 C CA . SER A 1 174 ? -4.206 4.860 24.838 1.00 62.50 174 SER A CA 1
ATOM 1347 C C . SER A 1 174 ? -3.572 5.496 26.086 1.00 62.50 174 SER A C 1
ATOM 1349 O O . SER A 1 174 ? -3.146 4.785 26.995 1.00 62.50 174 SER A O 1
ATOM 1351 N N . GLU A 1 175 ? -3.541 6.833 26.187 1.00 60.97 175 GLU A N 1
ATOM 1352 C CA . GLU A 1 175 ? -3.052 7.563 27.381 1.00 60.97 175 GLU A CA 1
ATOM 1353 C C . GLU A 1 175 ? -3.629 7.037 28.715 1.00 60.97 175 GLU A C 1
ATOM 1355 O O . GLU A 1 175 ? -2.990 7.143 29.763 1.00 60.97 175 GLU A O 1
ATOM 1360 N N . THR A 1 176 ? -4.801 6.400 28.685 1.00 61.22 176 THR A N 1
ATOM 1361 C CA . THR A 1 176 ? -5.498 5.837 29.844 1.00 61.22 176 THR A CA 1
ATOM 1362 C C . THR A 1 176 ? -5.361 4.308 29.948 1.00 61.22 176 THR A C 1
ATOM 1364 O O . THR A 1 176 ? -6.340 3.585 29.771 1.00 61.22 176 THR A O 1
ATOM 1367 N N . CYS A 1 177 ? -4.173 3.803 30.303 1.00 81.75 177 CYS A N 1
ATOM 1368 C CA . CYS A 1 177 ? -3.954 2.395 30.703 1.00 81.75 177 CYS A CA 1
ATOM 1369 C C . CYS A 1 177 ? -3.485 2.299 32.170 1.00 81.75 177 CYS A C 1
ATOM 1371 O O . CYS A 1 177 ? -2.306 2.029 32.430 1.00 81.75 177 CYS A O 1
ATOM 1373 N N . PRO A 1 178 ? -4.357 2.613 33.149 1.00 85.56 178 PRO A N 1
ATOM 1374 C CA . PRO A 1 178 ? -3.952 2.799 34.541 1.00 85.56 178 PRO A CA 1
ATOM 1375 C C . PRO A 1 178 ? -3.618 1.503 35.291 1.00 85.56 178 PRO A C 1
ATOM 1377 O O . PRO A 1 178 ? -3.005 1.591 36.352 1.00 85.56 178 PRO A O 1
ATOM 1380 N N . TYR A 1 179 ? -4.019 0.329 34.792 1.00 91.00 179 TYR A N 1
ATOM 1381 C CA . TYR A 1 179 ? -3.821 -0.946 35.481 1.00 91.00 179 TYR A CA 1
ATOM 1382 C C . TYR A 1 179 ? -2.695 -1.769 34.861 1.00 91.00 179 TYR A C 1
ATOM 1384 O O . TYR A 1 179 ? -1.807 -2.205 35.589 1.00 91.00 179 TYR A O 1
ATOM 1392 N N . SER A 1 180 ? -2.717 -2.011 33.545 1.0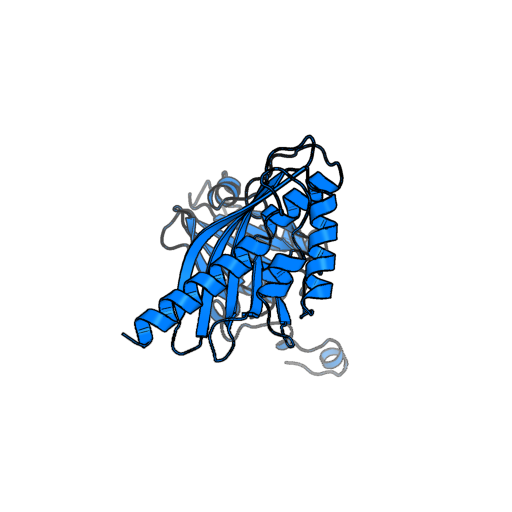0 91.94 180 SER A N 1
ATOM 1393 C CA . SER A 1 180 ? -1.674 -2.837 32.915 1.00 91.94 180 SER A CA 1
ATOM 1394 C C . SER A 1 180 ? -0.434 -2.044 32.519 1.00 91.94 180 SER A C 1
ATOM 1396 O O . SER A 1 180 ? 0.634 -2.632 32.360 1.00 91.94 180 SER A O 1
ATOM 1398 N N . HIS A 1 181 ? -0.581 -0.729 32.310 1.00 89.38 181 HIS A N 1
ATOM 1399 C CA . HIS A 1 181 ? 0.421 0.121 31.659 1.00 89.38 181 HIS A CA 1
ATOM 1400 C C . HIS A 1 181 ? 0.848 -0.385 30.269 1.00 89.38 181 HIS A C 1
ATOM 1402 O O . HIS A 1 181 ? 1.894 0.006 29.755 1.00 89.38 181 HIS A O 1
ATOM 1408 N N . PHE A 1 182 ? 0.033 -1.245 29.654 1.00 90.69 182 PHE A N 1
ATOM 1409 C CA . PHE A 1 182 ? 0.239 -1.784 28.323 1.00 90.69 182 PHE A CA 1
ATOM 1410 C C . PHE A 1 182 ? -0.744 -1.131 27.357 1.00 90.69 182 PHE A C 1
ATOM 1412 O O . PHE A 1 182 ? -1.952 -1.374 27.380 1.00 90.69 182 PHE A O 1
ATOM 1419 N N . ARG A 1 183 ? -0.193 -0.259 26.525 1.00 89.88 183 ARG A N 1
ATOM 1420 C CA . ARG A 1 183 ? -0.924 0.575 25.583 1.00 89.88 183 ARG A CA 1
ATOM 1421 C C . ARG A 1 183 ? -1.090 -0.145 24.250 1.00 89.88 183 ARG A C 1
ATOM 1423 O O . ARG A 1 183 ? -0.163 -0.767 23.728 1.00 89.88 183 ARG A O 1
ATOM 1430 N N . VAL A 1 184 ? -2.308 -0.081 23.727 1.00 93.06 184 VAL A N 1
ATOM 1431 C CA . VAL A 1 184 ? -2.683 -0.660 22.440 1.00 93.06 184 VAL A CA 1
ATOM 1432 C C . VAL A 1 184 ? -3.574 0.330 21.714 1.00 93.06 184 VAL A C 1
ATOM 1434 O O . VAL A 1 184 ? -4.579 0.793 22.256 1.00 93.06 184 VAL A O 1
ATOM 1437 N N . GLY A 1 185 ? -3.236 0.612 20.463 1.00 93.38 185 GLY A N 1
ATOM 1438 C CA . GLY A 1 185 ? -4.095 1.364 19.560 1.00 93.38 185 GLY A CA 1
ATOM 1439 C C . GLY A 1 185 ? -4.481 0.541 18.341 1.00 93.38 185 GLY A C 1
ATOM 1440 O O . GLY A 1 185 ? -3.752 -0.364 17.934 1.00 93.38 185 GLY A O 1
ATOM 1441 N N . CYS A 1 186 ? -5.625 0.867 17.750 1.00 94.19 186 CYS A N 1
ATOM 1442 C CA . CYS A 1 186 ? -6.102 0.263 16.518 1.00 94.19 186 CYS A CA 1
ATOM 1443 C C . CYS A 1 186 ? -6.684 1.326 15.585 1.00 94.19 186 CYS A C 1
ATOM 1445 O O . CYS A 1 186 ? -7.419 2.208 16.026 1.00 94.19 186 CYS A O 1
ATOM 1447 N N . SER A 1 187 ? -6.421 1.176 14.290 1.00 92.56 187 SER A N 1
ATOM 1448 C CA . SER A 1 187 ? -7.028 1.958 13.215 1.00 92.56 187 SER A CA 1
ATOM 1449 C C . SER A 1 187 ? -7.629 1.027 12.170 1.00 92.56 187 SER A C 1
ATOM 1451 O O . SER A 1 187 ? -7.010 0.043 11.768 1.00 92.56 187 SER A O 1
ATOM 1453 N N . ILE A 1 188 ? -8.836 1.347 11.720 1.00 93.44 188 ILE A N 1
ATOM 1454 C CA . ILE A 1 188 ? -9.565 0.604 10.695 1.00 93.44 188 ILE A CA 1
ATOM 1455 C C . ILE A 1 188 ? -9.799 1.529 9.511 1.00 93.44 188 ILE A C 1
ATOM 1457 O O . ILE A 1 188 ? -10.425 2.576 9.662 1.00 93.44 188 ILE A O 1
ATOM 1461 N N . LEU A 1 189 ? -9.325 1.117 8.336 1.00 90.12 189 LEU A N 1
ATOM 1462 C CA . LEU A 1 189 ? -9.589 1.804 7.077 1.00 90.12 189 LEU A CA 1
ATOM 1463 C C . LEU A 1 189 ? -10.866 1.250 6.447 1.00 90.12 189 LEU A C 1
ATOM 1465 O O . LEU A 1 189 ? -10.955 0.057 6.141 1.00 90.12 189 LEU A O 1
ATOM 1469 N N . LEU A 1 190 ? -11.839 2.125 6.222 1.00 87.94 190 LEU A N 1
ATOM 1470 C CA . LEU A 1 190 ? -13.075 1.810 5.518 1.00 87.94 190 LEU A CA 1
ATOM 1471 C C . LEU A 1 190 ? -12.930 2.031 4.004 1.00 87.94 190 LEU A C 1
ATOM 1473 O O . LEU A 1 190 ? -12.078 2.775 3.526 1.00 87.94 190 LEU A O 1
ATOM 1477 N N . ALA A 1 191 ? -13.801 1.395 3.222 1.00 81.44 191 ALA A N 1
ATOM 1478 C CA . ALA A 1 191 ? -13.785 1.421 1.760 1.00 81.44 191 ALA A CA 1
ATOM 1479 C C . ALA A 1 191 ? -14.043 2.807 1.154 1.00 81.44 191 ALA A C 1
ATOM 1481 O O . ALA A 1 191 ? -13.712 3.024 -0.006 1.00 81.44 191 ALA A O 1
ATOM 1482 N N . ASN A 1 192 ? -14.627 3.721 1.926 1.00 76.69 192 ASN A N 1
ATOM 1483 C CA . ASN A 1 192 ? -14.835 5.120 1.564 1.00 76.69 192 ASN A CA 1
ATOM 1484 C C . ASN A 1 192 ? -13.654 6.028 1.970 1.00 76.69 192 ASN A C 1
ATOM 1486 O O . ASN A 1 192 ? -13.768 7.244 1.853 1.00 76.69 192 ASN A O 1
ATOM 1490 N N . GLY A 1 193 ? -12.559 5.460 2.488 1.00 77.00 193 GLY A N 1
ATOM 1491 C CA . GLY A 1 193 ? -11.385 6.193 2.962 1.00 77.00 193 GLY A CA 1
ATOM 1492 C C . GLY A 1 193 ? -11.484 6.706 4.402 1.00 77.00 193 GLY A C 1
ATOM 1493 O O . GLY A 1 193 ? -10.510 7.251 4.911 1.00 77.00 193 GLY A O 1
ATOM 1494 N N . THR A 1 194 ? -12.619 6.532 5.089 1.00 82.81 194 THR A N 1
ATOM 1495 C CA . THR A 1 194 ? -12.747 6.909 6.504 1.00 82.81 194 THR A CA 1
ATOM 1496 C C . THR A 1 194 ? -11.859 6.025 7.377 1.00 82.81 194 THR A C 1
ATOM 1498 O O . THR A 1 194 ? -11.845 4.804 7.216 1.00 82.81 194 THR A O 1
ATOM 1501 N N . ILE A 1 195 ? -11.167 6.638 8.339 1.00 85.12 195 ILE A N 1
ATOM 1502 C CA . ILE A 1 195 ? -10.439 5.924 9.388 1.00 85.12 195 ILE A CA 1
ATOM 1503 C C . ILE A 1 195 ? -11.233 5.974 10.682 1.00 85.12 195 ILE A C 1
ATOM 1505 O O . ILE A 1 195 ? -11.635 7.043 11.140 1.00 85.12 195 ILE A O 1
ATOM 1509 N N . VAL A 1 196 ? -11.409 4.805 11.287 1.00 90.56 196 VAL A N 1
ATOM 1510 C CA . VAL A 1 196 ? -11.987 4.670 12.620 1.00 90.56 196 VAL A CA 1
ATOM 15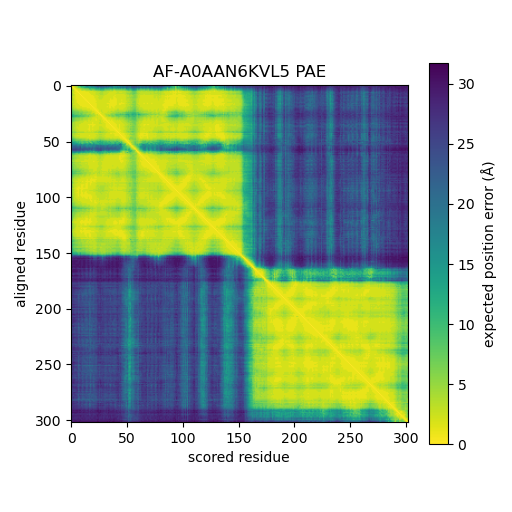11 C C . VAL A 1 196 ? -10.913 4.184 13.573 1.00 90.56 196 VAL A C 1
ATOM 1513 O O . VAL A 1 196 ? -10.255 3.176 13.319 1.00 90.56 196 VAL A O 1
ATOM 1516 N N . GLN A 1 197 ? -10.737 4.911 14.667 1.00 90.38 197 GLN A N 1
ATOM 1517 C CA . GLN A 1 197 ? -9.686 4.663 15.643 1.00 90.38 197 GLN A CA 1
ATOM 1518 C C . GLN A 1 197 ? -10.253 4.104 16.946 1.00 90.38 197 GLN A C 1
ATOM 1520 O O . GLN A 1 197 ? -11.408 4.342 17.300 1.00 90.38 197 GLN A O 1
ATOM 1525 N N . GLY A 1 198 ? -9.414 3.382 17.680 1.00 90.50 198 GLY A N 1
ATOM 1526 C CA . GLY A 1 198 ? -9.720 2.872 19.006 1.00 90.50 198 GLY A CA 1
ATOM 1527 C C . GLY A 1 198 ? -8.460 2.656 19.833 1.00 90.50 198 GLY A C 1
ATOM 1528 O O . GLY A 1 198 ? -7.368 2.477 19.300 1.00 90.50 198 GLY A O 1
ATOM 1529 N N . ALA A 1 199 ? -8.637 2.650 21.148 1.00 92.31 199 ALA A N 1
ATOM 1530 C CA . ALA A 1 199 ? -7.614 2.332 22.134 1.00 92.31 199 ALA A CA 1
ATOM 1531 C C . ALA A 1 199 ? -8.155 1.304 23.122 1.00 92.31 199 ALA A C 1
ATOM 1533 O O . ALA A 1 199 ? -9.373 1.145 23.249 1.00 92.31 199 ALA A O 1
ATOM 1534 N N . ASN A 1 200 ? -7.271 0.593 23.819 1.00 93.19 200 ASN A N 1
ATOM 1535 C CA . ASN A 1 200 ? -7.718 -0.235 24.927 1.00 93.19 200 ASN A CA 1
ATOM 1536 C C . ASN A 1 200 ? -8.264 0.642 26.066 1.00 93.19 200 ASN A C 1
ATOM 1538 O O . ASN A 1 200 ? -7.663 1.640 26.451 1.00 93.19 200 ASN A O 1
ATOM 1542 N N . VAL A 1 201 ? -9.417 0.245 26.604 1.00 92.44 201 VAL A N 1
ATOM 1543 C CA . VAL A 1 201 ? -10.099 0.919 27.713 1.00 92.44 201 VAL A CA 1
ATOM 1544 C C . VAL A 1 201 ? -10.162 -0.049 28.879 1.00 92.44 201 VAL A C 1
ATOM 1546 O O . VAL A 1 201 ? -10.858 -1.069 28.821 1.00 92.44 201 VAL A O 1
ATOM 1549 N N . GLU A 1 202 ? -9.407 0.259 29.927 1.00 92.25 202 GLU A N 1
ATOM 1550 C CA . GLU A 1 202 ? -9.271 -0.613 31.088 1.00 92.25 202 GLU A CA 1
ATOM 1551 C C . GLU A 1 202 ? -10.273 -0.302 32.198 1.00 92.25 202 GLU A C 1
ATOM 1553 O O . GLU A 1 202 ? -10.827 0.793 32.306 1.00 92.25 202 GLU A O 1
ATOM 1558 N N . ASN A 1 203 ? -10.473 -1.285 33.070 1.00 92.50 203 ASN A N 1
ATOM 1559 C CA . ASN A 1 203 ? -11.318 -1.163 34.244 1.00 92.50 203 ASN A CA 1
ATOM 1560 C C . ASN A 1 203 ? -10.748 -1.995 35.400 1.00 92.50 203 ASN A C 1
ATOM 1562 O O . ASN A 1 203 ? -10.160 -3.046 35.162 1.00 92.50 203 ASN A O 1
ATOM 1566 N N . ALA A 1 204 ? -10.979 -1.570 36.648 1.00 93.44 204 ALA A N 1
ATOM 1567 C CA . ALA A 1 204 ? -10.576 -2.321 37.842 1.00 93.44 204 ALA A CA 1
ATOM 1568 C C . ALA A 1 204 ? -11.140 -3.753 37.856 1.00 93.44 204 ALA A C 1
ATOM 1570 O O . ALA A 1 204 ? -10.481 -4.679 38.325 1.00 93.44 204 ALA A O 1
ATOM 1571 N N . ALA A 1 205 ? -12.346 -3.949 37.319 1.00 95.25 205 ALA A N 1
ATOM 1572 C CA . ALA A 1 205 ? -12.904 -5.267 37.066 1.00 95.25 205 ALA A CA 1
ATOM 1573 C C . ALA A 1 205 ? -12.370 -5.807 35.729 1.00 95.25 205 ALA A C 1
ATOM 1575 O O . ALA A 1 205 ? -13.034 -5.706 34.703 1.00 95.25 205 ALA A O 1
ATOM 1576 N N . TYR A 1 206 ? -11.172 -6.395 35.734 1.00 90.50 206 TYR A N 1
ATOM 1577 C CA . TYR A 1 206 ? -10.414 -6.738 34.515 1.00 90.50 206 TYR A CA 1
ATOM 1578 C C . TYR A 1 206 ? -11.203 -7.406 33.370 1.00 90.50 206 TYR A C 1
ATOM 1580 O O . TYR A 1 206 ? -10.947 -7.054 32.218 1.00 90.50 206 TYR A O 1
ATOM 1588 N N . PRO A 1 207 ? -12.176 -8.312 33.607 1.00 95.94 207 PRO A N 1
ATOM 1589 C CA . PRO A 1 207 ? -12.962 -8.905 32.523 1.00 95.94 207 PRO A CA 1
ATOM 1590 C C . PRO A 1 207 ? -13.766 -7.913 31.669 1.00 95.94 207 PRO A C 1
ATOM 1592 O O . PRO A 1 207 ? -14.132 -8.260 30.549 1.00 95.94 207 PRO A O 1
ATOM 1595 N N . VAL A 1 208 ? -14.048 -6.699 32.160 1.00 94.44 208 VAL A N 1
ATOM 1596 C CA . VAL A 1 208 ? -14.791 -5.681 31.391 1.00 94.44 208 VAL A CA 1
ATOM 1597 C C . VAL A 1 208 ? -13.887 -4.801 30.520 1.00 94.44 208 VAL A C 1
ATOM 1599 O O . VAL A 1 208 ? -14.383 -3.978 29.751 1.00 94.44 208 VAL A O 1
ATOM 1602 N N . THR A 1 209 ? -12.564 -4.979 30.603 1.00 94.69 209 THR A N 1
ATOM 1603 C CA . THR A 1 209 ? -11.598 -4.280 29.749 1.00 94.69 209 THR A CA 1
ATOM 1604 C C . THR A 1 209 ? -11.863 -4.581 28.271 1.00 94.69 209 THR A C 1
ATOM 1606 O O . THR A 1 209 ? -12.000 -5.736 27.844 1.00 94.69 209 THR A O 1
ATOM 1609 N N . THR A 1 210 ? -11.898 -3.524 27.461 1.00 96.56 210 THR A N 1
ATOM 1610 C CA . THR A 1 210 ? -12.134 -3.625 26.016 1.00 96.56 210 THR A CA 1
ATOM 1611 C C . THR A 1 210 ? -10.858 -3.292 25.258 1.00 96.56 210 THR A C 1
ATOM 1613 O O . THR A 1 210 ? -10.207 -2.290 25.528 1.00 96.56 210 THR A O 1
ATOM 1616 N N . CYS A 1 211 ? -10.477 -4.156 24.320 1.00 97.12 211 CYS A N 1
ATOM 1617 C CA . CYS A 1 211 ? -9.260 -3.991 23.526 1.00 97.12 211 CYS A CA 1
ATOM 1618 C C . CYS A 1 211 ? -9.461 -2.961 22.405 1.00 97.12 211 CYS A C 1
ATOM 1620 O O . CY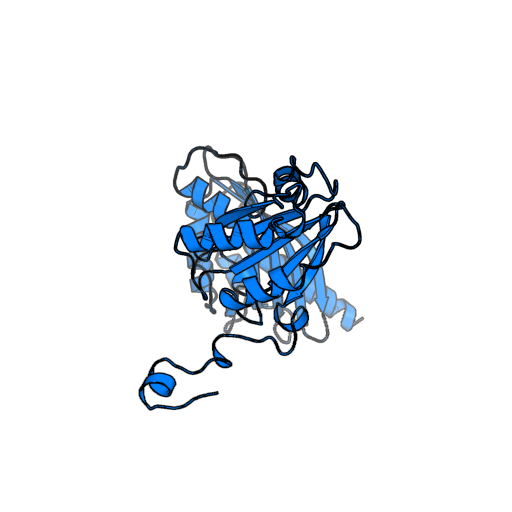S A 1 211 ? -10.588 -2.766 21.943 1.00 97.12 211 CYS A O 1
ATOM 1622 N N . ALA A 1 212 ? -8.367 -2.369 21.927 1.00 96.12 212 ALA A N 1
ATOM 1623 C CA . ALA A 1 212 ? -8.383 -1.318 20.913 1.00 96.12 212 ALA A CA 1
ATOM 1624 C C . ALA A 1 212 ? -9.103 -1.726 19.622 1.00 96.12 212 ALA A C 1
ATOM 1626 O O . ALA A 1 212 ? -9.895 -0.958 19.083 1.00 96.12 212 ALA A O 1
ATOM 1627 N N . GLU A 1 213 ? -8.884 -2.957 19.164 1.00 97.62 213 GLU A N 1
ATOM 1628 C CA . GLU A 1 213 ? -9.476 -3.505 17.944 1.00 97.62 213 GLU A CA 1
ATOM 1629 C C . GLU A 1 213 ? -10.998 -3.607 18.065 1.00 97.62 213 GLU A C 1
ATOM 1631 O O . GLU A 1 213 ? -11.728 -3.267 17.135 1.00 97.62 213 GLU A O 1
ATOM 1636 N N . ARG A 1 214 ? -11.490 -4.017 19.243 1.00 97.88 214 ARG A N 1
ATOM 1637 C CA . ARG A 1 214 ? -12.928 -4.084 19.533 1.00 97.88 214 ARG A CA 1
ATOM 1638 C C . ARG A 1 214 ? -13.540 -2.691 19.638 1.00 97.88 214 ARG A C 1
ATOM 1640 O O . ARG A 1 214 ? -14.631 -2.493 19.117 1.00 97.88 214 ARG A O 1
ATOM 1647 N N . VAL A 1 215 ? -12.844 -1.727 20.248 1.00 96.56 215 VAL A N 1
ATOM 1648 C CA . VAL A 1 215 ? -13.300 -0.325 20.300 1.00 96.56 215 VAL A CA 1
ATOM 1649 C C . VAL A 1 215 ? -13.409 0.263 18.891 1.00 96.56 215 VAL A C 1
ATOM 1651 O O . VAL A 1 215 ? -14.464 0.789 18.534 1.00 96.56 215 VAL A O 1
ATOM 1654 N N . ALA A 1 216 ? -12.363 0.128 18.072 1.00 96.38 216 ALA A N 1
ATOM 1655 C CA . ALA A 1 216 ? -12.345 0.652 16.709 1.00 96.38 216 ALA A CA 1
ATOM 1656 C C . ALA A 1 216 ? -13.428 -0.010 15.842 1.00 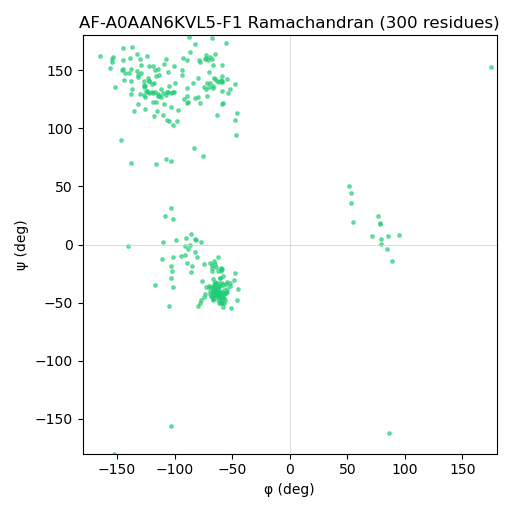96.38 216 ALA A C 1
ATOM 1658 O O . ALA A 1 216 ? -14.208 0.682 15.188 1.00 96.38 216 ALA A O 1
ATOM 1659 N N . MET A 1 217 ? -13.527 -1.344 15.874 1.00 97.94 217 MET A N 1
ATOM 1660 C CA . MET A 1 217 ? -14.488 -2.076 15.045 1.00 97.94 217 MET A CA 1
ATOM 1661 C C . MET A 1 217 ? -15.929 -1.814 15.479 1.00 97.94 217 MET A C 1
ATOM 1663 O O . MET A 1 217 ? -16.773 -1.537 14.633 1.00 97.94 217 MET A O 1
ATOM 1667 N N . ALA A 1 218 ? -16.225 -1.826 16.782 1.00 97.75 218 ALA A N 1
ATOM 1668 C CA . ALA A 1 218 ? -17.564 -1.497 17.267 1.00 97.75 218 ALA A CA 1
ATOM 1669 C C . ALA A 1 218 ? -17.965 -0.066 16.879 1.00 97.75 218 ALA A C 1
ATOM 1671 O O . ALA A 1 218 ? -19.090 0.156 16.436 1.00 97.75 218 ALA A O 1
ATOM 1672 N N . THR A 1 219 ? -17.034 0.888 16.969 1.00 96.81 219 THR A N 1
ATOM 1673 C CA . THR A 1 219 ? -17.267 2.268 16.522 1.00 96.81 219 THR A CA 1
ATOM 1674 C C . THR A 1 219 ? -17.567 2.319 15.025 1.00 96.81 219 THR A C 1
ATOM 1676 O O . THR A 1 219 ? -18.535 2.960 14.620 1.00 96.81 219 THR A O 1
ATOM 1679 N N . ALA A 1 220 ? -16.806 1.590 14.203 1.00 96.38 220 ALA A N 1
ATOM 1680 C CA . ALA A 1 220 ? -17.039 1.522 12.763 1.00 96.38 220 ALA A CA 1
ATOM 1681 C C . ALA A 1 220 ? -18.424 0.939 12.443 1.00 96.38 220 ALA A C 1
ATOM 1683 O O . ALA A 1 220 ? -19.149 1.477 11.608 1.00 96.38 220 ALA A O 1
ATOM 1684 N N . VAL A 1 221 ? -18.826 -0.123 13.143 1.00 97.19 221 VAL A N 1
ATOM 1685 C CA . VAL A 1 221 ? -20.143 -0.758 12.981 1.00 97.19 221 VAL A CA 1
ATOM 1686 C C . VAL A 1 221 ? -21.275 0.191 13.372 1.00 97.19 221 VAL A C 1
ATOM 1688 O O . VAL A 1 221 ? -22.253 0.308 12.636 1.00 97.19 221 VAL A O 1
ATOM 1691 N N . VAL A 1 222 ? -21.134 0.932 14.477 1.00 96.56 222 VAL A N 1
ATOM 1692 C CA . VAL A 1 222 ? -22.103 1.967 14.885 1.00 96.56 222 VAL A CA 1
ATOM 1693 C C . VAL A 1 222 ? -22.204 3.084 13.840 1.00 96.56 222 VAL A C 1
ATOM 1695 O O . VAL A 1 222 ? -23.290 3.612 13.610 1.00 96.56 222 VAL A O 1
ATOM 1698 N N . GLN A 1 223 ? -21.106 3.400 13.150 1.00 93.06 223 GLN A N 1
ATOM 1699 C CA . GLN A 1 223 ? -21.080 4.335 12.019 1.00 93.06 223 GLN A CA 1
ATOM 1700 C C . GLN A 1 223 ? -21.621 3.735 10.704 1.00 93.06 223 GLN A C 1
ATOM 1702 O O . GLN A 1 223 ? -21.639 4.411 9.677 1.00 93.06 223 GLN A O 1
ATOM 1707 N N . GLY A 1 224 ? -22.094 2.485 10.715 1.00 93.06 224 GLY A N 1
ATOM 1708 C CA . GLY A 1 224 ? -22.712 1.819 9.568 1.00 93.06 224 GLY A CA 1
ATOM 1709 C C . GLY A 1 224 ? -21.764 0.954 8.734 1.00 93.06 224 GLY A C 1
ATOM 1710 O O . GLY A 1 224 ? -22.167 0.462 7.674 1.00 93.06 224 GLY A O 1
ATOM 1711 N N . ALA A 1 225 ? -20.523 0.734 9.182 1.00 93.12 225 ALA A N 1
ATOM 1712 C CA . ALA A 1 225 ? -19.635 -0.233 8.549 1.00 93.12 225 ALA A CA 1
ATOM 1713 C C . ALA A 1 225 ? -20.194 -1.658 8.691 1.00 93.12 225 ALA A C 1
ATOM 1715 O O . ALA A 1 225 ? -20.780 -2.032 9.706 1.00 93.12 225 ALA A O 1
ATOM 1716 N N . LYS A 1 226 ? -20.015 -2.460 7.642 1.00 94.06 226 LYS A N 1
ATOM 1717 C CA . LYS A 1 226 ? -20.436 -3.860 7.568 1.00 94.06 226 LYS A CA 1
ATOM 1718 C C . LYS A 1 226 ? -19.321 -4.675 6.928 1.00 94.06 226 LYS A C 1
ATOM 1720 O O . LYS A 1 226 ? -18.383 -4.109 6.360 1.00 94.06 226 LYS A O 1
ATOM 1725 N N . LYS A 1 227 ? -19.455 -6.000 6.967 1.00 92.12 227 LYS A N 1
ATOM 1726 C CA . LYS A 1 227 ? -18.581 -6.892 6.205 1.00 92.12 227 LYS A CA 1
ATOM 1727 C C . LYS A 1 227 ? -18.539 -6.480 4.726 1.00 92.12 227 LYS A C 1
ATOM 1729 O O . LYS A 1 227 ? -19.565 -6.125 4.149 1.00 92.12 227 LYS A O 1
ATOM 1734 N N . GLY A 1 228 ? -17.334 -6.422 4.157 1.00 88.69 228 GLY A N 1
ATOM 1735 C CA . GLY A 1 228 ? -17.057 -5.873 2.820 1.00 88.69 228 GLY A CA 1
ATOM 1736 C C . GLY A 1 228 ? -16.751 -4.365 2.769 1.00 88.69 228 GLY A C 1
ATOM 1737 O O . GLY A 1 228 ? -16.215 -3.889 1.768 1.00 88.69 228 GLY A O 1
ATOM 1738 N N . HIS A 1 229 ? -17.029 -3.602 3.836 1.00 91.00 229 HIS A N 1
ATOM 1739 C CA . HIS A 1 229 ? -16.646 -2.184 3.928 1.00 91.00 229 HIS A CA 1
ATOM 1740 C C . HIS A 1 229 ? -15.254 -1.976 4.529 1.00 91.00 229 HIS A C 1
ATOM 1742 O O . HIS A 1 229 ? -14.713 -0.883 4.414 1.00 91.00 229 HIS A O 1
ATOM 1748 N N . ILE A 1 230 ? -14.674 -2.983 5.178 1.00 92.69 230 ILE A N 1
ATOM 1749 C CA . ILE A 1 230 ? -13.352 -2.885 5.802 1.00 92.69 230 ILE A CA 1
ATOM 1750 C C . ILE A 1 230 ? -12.272 -3.148 4.746 1.00 92.69 230 ILE A C 1
ATOM 1752 O O . ILE A 1 230 ? -12.444 -4.019 3.893 1.00 92.69 230 ILE A O 1
ATOM 1756 N N . ARG A 1 231 ? -11.175 -2.386 4.766 1.00 87.00 231 ARG A N 1
ATOM 1757 C CA . ARG A 1 231 ? -10.055 -2.520 3.815 1.00 87.00 231 ARG A CA 1
ATOM 1758 C C . ARG A 1 231 ? -8.737 -2.900 4.464 1.00 87.00 231 ARG A C 1
ATOM 1760 O O . ARG A 1 231 ? -7.957 -3.608 3.839 1.00 87.00 231 ARG A O 1
ATOM 1767 N N . ALA A 1 232 ? -8.488 -2.410 5.671 1.00 87.06 232 ALA A N 1
ATOM 1768 C CA . ALA A 1 232 ? -7.296 -2.737 6.433 1.00 87.06 232 ALA A CA 1
ATOM 1769 C C . ALA A 1 232 ? -7.554 -2.532 7.925 1.00 87.06 232 ALA A C 1
ATOM 1771 O O . ALA A 1 232 ? -8.351 -1.672 8.315 1.00 87.06 232 ALA A O 1
ATOM 1772 N N . VAL A 1 233 ? -6.838 -3.298 8.744 1.00 94.00 233 VAL A N 1
ATOM 1773 C CA . VAL A 1 233 ? -6.786 -3.128 10.196 1.00 94.00 233 VAL A CA 1
ATOM 1774 C C . VAL A 1 233 ? -5.324 -2.995 10.598 1.00 94.00 233 VAL A C 1
ATOM 1776 O O . VAL A 1 233 ? -4.506 -3.843 10.252 1.00 94.00 233 VAL A O 1
ATOM 1779 N N . ALA A 1 234 ? -4.997 -1.938 11.331 1.00 93.00 234 ALA A N 1
ATOM 1780 C CA . ALA A 1 234 ? -3.671 -1.699 11.880 1.00 93.00 234 ALA A CA 1
ATOM 1781 C C . ALA A 1 234 ? -3.746 -1.659 13.405 1.00 93.00 234 ALA A C 1
ATOM 1783 O O . ALA A 1 234 ? -4.580 -0.947 13.957 1.00 93.00 234 ALA A O 1
ATOM 1784 N N . VAL A 1 235 ? -2.869 -2.397 14.075 1.00 93.88 235 VAL A N 1
ATOM 1785 C CA . VAL A 1 235 ? -2.756 -2.474 15.534 1.00 93.88 235 VAL A CA 1
ATOM 1786 C C . VAL A 1 235 ? -1.338 -2.081 15.921 1.00 93.88 235 VAL A C 1
ATOM 1788 O O . VAL A 1 235 ? -0.386 -2.588 15.335 1.00 93.88 235 VAL A O 1
ATOM 1791 N N . ALA A 1 236 ? -1.180 -1.191 16.895 1.00 91.06 236 ALA A N 1
ATOM 1792 C CA . ALA A 1 236 ? 0.124 -0.761 17.394 1.00 91.06 236 ALA A CA 1
ATOM 1793 C C . ALA A 1 236 ? 0.244 -1.037 18.894 1.00 91.06 236 ALA A C 1
ATOM 1795 O O . ALA A 1 236 ? -0.724 -0.862 19.639 1.00 91.06 236 ALA A O 1
ATOM 1796 N N . THR A 1 237 ? 1.431 -1.468 19.324 1.00 90.50 237 THR A N 1
ATOM 1797 C CA . THR A 1 237 ? 1.710 -1.854 20.716 1.00 90.50 237 THR A CA 1
ATOM 1798 C C . THR A 1 237 ? 3.069 -1.365 21.199 1.00 90.50 237 THR A C 1
ATOM 1800 O O . THR A 1 237 ? 3.970 -1.091 20.414 1.00 90.50 237 THR A O 1
ATOM 1803 N N . ASP A 1 238 ? 3.232 -1.311 22.518 1.00 87.38 238 ASP A N 1
ATOM 1804 C CA . ASP A 1 238 ? 4.408 -0.755 23.205 1.00 87.38 238 ASP A CA 1
ATOM 1805 C C . ASP A 1 238 ? 5.605 -1.698 23.323 1.00 87.38 238 ASP A C 1
ATOM 1807 O O . ASP A 1 238 ? 6.603 -1.380 23.975 1.00 87.38 238 ASP A O 1
ATOM 1811 N N . ILE A 1 239 ? 5.516 -2.876 22.722 1.00 88.62 239 ILE A N 1
ATOM 1812 C CA . ILE A 1 239 ? 6.519 -3.929 22.841 1.00 88.62 239 ILE A CA 1
ATOM 1813 C C . ILE A 1 239 ? 7.044 -4.305 21.465 1.00 88.62 239 ILE A C 1
ATOM 1815 O O . ILE A 1 239 ? 6.344 -4.140 20.473 1.00 88.62 239 ILE A O 1
ATOM 1819 N N . SER A 1 240 ? 8.277 -4.810 21.430 1.00 89.50 240 SER A N 1
ATOM 1820 C CA . SER A 1 240 ? 8.877 -5.435 20.251 1.00 89.50 240 SER A CA 1
ATOM 1821 C C . SER A 1 240 ? 9.289 -6.870 20.616 1.00 89.50 240 SER A C 1
ATOM 1823 O O . SER A 1 240 ? 9.924 -7.048 21.665 1.00 89.50 240 SER A O 1
ATOM 1825 N N . PRO A 1 241 ? 8.934 -7.899 19.819 1.00 89.69 241 PRO A N 1
ATOM 1826 C CA . PRO A 1 241 ? 8.126 -7.833 18.591 1.00 89.69 241 PRO A CA 1
ATOM 1827 C C . PRO A 1 241 ? 6.680 -7.373 18.862 1.00 89.69 241 PRO A C 1
ATOM 1829 O O . PRO A 1 241 ? 6.255 -7.402 20.021 1.00 89.69 241 PRO A O 1
ATOM 1832 N N . PRO A 1 242 ? 5.925 -6.945 17.829 1.00 88.75 242 PRO A N 1
ATOM 1833 C CA . PRO A 1 242 ? 4.570 -6.442 18.029 1.00 88.75 242 PRO A CA 1
ATOM 1834 C C . PRO A 1 242 ? 3.675 -7.500 18.673 1.00 88.75 242 PRO A C 1
ATOM 1836 O O . PRO A 1 242 ? 3.760 -8.686 18.339 1.00 88.75 242 PRO A O 1
ATOM 1839 N N . ALA A 1 243 ? 2.787 -7.081 19.578 1.00 94.06 243 ALA A N 1
ATOM 1840 C CA . ALA A 1 243 ? 1.823 -8.011 20.150 1.00 94.06 243 ALA A CA 1
ATOM 1841 C C . ALA A 1 243 ? 0.764 -8.391 19.109 1.00 94.06 243 ALA A C 1
ATOM 1843 O O . ALA A 1 243 ? 0.248 -7.550 18.373 1.00 94.06 243 ALA A O 1
ATOM 1844 N N . SER A 1 244 ? 0.405 -9.672 19.083 1.00 96.25 244 SER A N 1
ATOM 1845 C CA . SER A 1 244 ? -0.680 -10.157 18.238 1.00 96.25 244 SER A CA 1
ATOM 1846 C C . SER A 1 244 ? -2.045 -9.867 18.881 1.00 96.25 244 SER A C 1
ATOM 1848 O O . SER A 1 244 ? -2.161 -10.024 20.103 1.00 96.25 244 SER A O 1
ATOM 1850 N N . PRO A 1 245 ? -3.093 -9.522 18.099 1.00 97.69 245 PRO A N 1
ATOM 1851 C CA . PRO A 1 245 ? -4.455 -9.374 18.607 1.00 97.69 245 PRO A CA 1
ATOM 1852 C C . PRO A 1 245 ? -4.873 -10.556 19.478 1.00 97.69 245 PRO A C 1
ATOM 1854 O O . PRO A 1 245 ? -4.595 -11.712 19.145 1.00 97.69 245 PRO A O 1
ATOM 1857 N N . CYS A 1 246 ? -5.558 -10.294 20.591 1.00 98.12 246 CYS A N 1
ATOM 1858 C CA . CYS A 1 246 ? -5.997 -11.368 21.482 1.00 98.12 246 CYS A CA 1
ATOM 1859 C C . CYS A 1 246 ? -7.102 -12.218 20.825 1.00 98.12 246 CYS A C 1
ATOM 1861 O O . CYS A 1 246 ? -7.772 -11.772 19.893 1.00 98.12 246 CYS A O 1
ATOM 1863 N N . GLY A 1 247 ? -7.342 -13.435 21.328 1.00 98.00 247 GLY A N 1
ATOM 1864 C CA . GLY A 1 247 ? -8.323 -14.358 20.733 1.00 98.00 247 GLY A CA 1
ATOM 1865 C C . GLY A 1 247 ? -9.730 -13.764 20.577 1.00 98.00 247 GLY A C 1
ATOM 1866 O O . GLY A 1 247 ? -10.362 -13.950 19.541 1.00 98.00 247 GLY A O 1
ATOM 1867 N N . MET A 1 248 ? -10.188 -12.965 21.549 1.00 97.75 248 MET A N 1
ATOM 1868 C CA . MET A 1 248 ? -11.478 -12.268 21.450 1.00 97.75 248 MET A CA 1
ATOM 1869 C C . MET A 1 248 ? -11.494 -11.223 20.333 1.00 97.75 248 MET A C 1
ATOM 1871 O O . MET A 1 248 ? -12.499 -11.095 19.645 1.00 97.75 248 MET A O 1
ATOM 1875 N N . CYS A 1 249 ? -10.401 -10.481 20.133 1.00 98.44 249 CYS A N 1
ATOM 1876 C CA . CYS A 1 249 ? -10.300 -9.513 19.040 1.00 98.44 249 CYS A CA 1
ATOM 1877 C C . CYS A 1 249 ? -10.285 -10.211 17.688 1.00 98.44 249 CYS A C 1
ATOM 1879 O O . CYS A 1 249 ? -11.017 -9.799 16.798 1.00 98.44 249 CYS A O 1
ATOM 1881 N N . ARG A 1 250 ? -9.518 -11.299 17.548 1.00 98.38 250 ARG A N 1
ATOM 1882 C CA . ARG A 1 250 ? -9.503 -12.098 16.316 1.00 98.38 250 ARG A CA 1
ATOM 1883 C C . ARG A 1 250 ? -10.909 -12.586 15.965 1.00 98.38 250 ARG A C 1
ATOM 1885 O O . ARG A 1 250 ? -11.361 -12.395 14.842 1.00 98.38 250 ARG A O 1
ATOM 1892 N N . GLN A 1 251 ? -11.625 -13.134 16.947 1.00 98.25 251 GLN A N 1
ATOM 1893 C CA . GLN A 1 251 ? -12.997 -13.608 16.759 1.00 98.25 251 GLN A CA 1
ATOM 1894 C C . GLN A 1 251 ? -13.982 -12.464 16.472 1.00 98.25 251 GLN A C 1
ATOM 1896 O O . GLN A 1 251 ? -14.896 -12.629 15.672 1.00 98.25 251 GLN A O 1
ATOM 1901 N N . PHE A 1 252 ? -13.801 -11.295 17.090 1.00 97.75 252 PHE A N 1
ATOM 1902 C CA . PHE A 1 252 ? -14.651 -10.130 16.839 1.00 97.75 252 PHE A CA 1
ATOM 1903 C C . PHE A 1 252 ? -14.427 -9.556 15.435 1.00 97.75 252 PHE A C 1
ATOM 1905 O O . PHE A 1 252 ? -15.381 -9.242 14.733 1.00 97.75 252 PHE A O 1
ATOM 1912 N N . LEU A 1 253 ? -13.168 -9.454 15.002 1.00 97.56 253 LEU A N 1
ATOM 1913 C CA . LEU A 1 253 ? -12.813 -9.033 13.649 1.00 97.56 253 LEU A CA 1
ATOM 1914 C C . LEU A 1 253 ? -13.360 -10.017 12.606 1.00 97.56 253 LEU A C 1
ATOM 1916 O O . LEU A 1 253 ? -13.840 -9.570 11.571 1.00 97.56 253 LEU A O 1
ATOM 1920 N N . ARG A 1 254 ? -13.353 -11.329 12.887 1.00 96.44 254 ARG A N 1
ATOM 1921 C CA . ARG A 1 254 ? -13.869 -12.384 11.991 1.00 96.44 254 ARG A CA 1
ATOM 1922 C C . ARG A 1 254 ? -15.317 -12.169 11.553 1.00 96.44 254 ARG A C 1
ATOM 1924 O O . ARG A 1 254 ? -15.654 -12.502 10.420 1.00 96.44 254 ARG A O 1
ATOM 1931 N N . GLU A 1 255 ? -16.144 -11.575 12.405 1.00 96.12 255 GLU A N 1
ATOM 1932 C CA . GLU A 1 255 ? -17.536 -11.257 12.074 1.00 96.12 255 GLU A CA 1
ATOM 1933 C C . GLU A 1 255 ? -17.645 -10.209 10.949 1.00 96.12 255 GLU A C 1
ATOM 1935 O O . GLU A 1 255 ? -18.516 -10.288 10.084 1.00 96.12 255 GLU A O 1
ATOM 1940 N N . PHE A 1 256 ? -16.729 -9.234 10.925 1.00 96.00 256 PHE A N 1
ATOM 1941 C CA . PHE A 1 256 ? -16.805 -8.056 10.050 1.00 96.00 256 PHE A CA 1
ATOM 1942 C C . PHE A 1 256 ? -15.750 -8.029 8.937 1.00 96.00 256 PHE A C 1
ATOM 1944 O O . PHE A 1 256 ? -15.854 -7.227 8.009 1.00 96.00 256 PHE A O 1
ATOM 1951 N N . CYS A 1 257 ? -14.743 -8.893 9.005 1.00 95.19 257 CYS A N 1
ATOM 1952 C CA . CYS A 1 257 ? -13.646 -8.972 8.051 1.00 95.19 257 CYS A CA 1
ATOM 1953 C C . CYS A 1 257 ? -13.672 -10.298 7.284 1.00 95.19 257 CYS A C 1
ATOM 1955 O O . CYS A 1 257 ? -14.112 -11.334 7.788 1.00 95.19 257 CYS A O 1
ATOM 1957 N N . GLU A 1 258 ? -13.166 -10.271 6.053 1.00 91.81 258 GLU A N 1
ATOM 1958 C CA . GLU A 1 258 ? -12.871 -11.500 5.318 1.00 91.81 258 GLU A CA 1
ATOM 1959 C C . GLU A 1 258 ? -11.650 -12.219 5.910 1.00 91.81 258 GLU A C 1
ATOM 1961 O O . GLU A 1 258 ? -10.846 -11.619 6.626 1.00 91.81 258 GLU A O 1
ATOM 1966 N N . LEU A 1 259 ? -11.527 -13.522 5.635 1.00 91.94 259 LEU A N 1
ATOM 1967 C CA . LEU A 1 259 ? -10.400 -14.341 6.110 1.00 91.94 259 LEU A CA 1
ATOM 1968 C C . LEU A 1 259 ? -9.051 -13.829 5.597 1.00 91.94 259 LEU A C 1
ATOM 1970 O O . LEU A 1 259 ? -8.065 -13.840 6.330 1.00 91.94 259 LEU A O 1
ATOM 1974 N N . ASP A 1 260 ? -9.033 -13.317 4.372 1.00 92.50 260 ASP A N 1
ATOM 1975 C CA . ASP A 1 260 ? -7.859 -12.748 3.717 1.00 92.50 260 ASP A CA 1
ATOM 1976 C C . ASP A 1 260 ? -7.574 -11.292 4.131 1.00 92.50 260 ASP A C 1
ATOM 1978 O O . ASP A 1 260 ? -6.639 -10.682 3.613 1.00 92.50 260 ASP A O 1
ATOM 1982 N N . MET A 1 261 ? -8.339 -10.722 5.077 1.00 93.19 261 MET A N 1
ATOM 1983 C CA . MET A 1 261 ? -8.129 -9.356 5.558 1.00 93.19 261 MET A CA 1
ATOM 1984 C C . MET A 1 261 ? -6.718 -9.201 6.142 1.00 93.19 261 MET A C 1
ATOM 1986 O O . MET A 1 261 ? -6.403 -9.877 7.129 1.00 93.19 261 MET A O 1
ATOM 1990 N N . PRO A 1 262 ? -5.884 -8.289 5.610 1.00 86.62 262 PRO A N 1
ATOM 1991 C CA . PRO A 1 262 ? -4.568 -8.035 6.171 1.00 86.62 262 PRO A CA 1
ATOM 1992 C C . PRO A 1 262 ? -4.681 -7.289 7.505 1.00 86.62 262 PRO A C 1
ATOM 1994 O O . PRO A 1 262 ? -5.314 -6.231 7.604 1.00 86.62 262 PRO A O 1
ATOM 1997 N N . ILE A 1 263 ? -4.019 -7.834 8.523 1.00 93.38 263 ILE A N 1
ATOM 1998 C CA . ILE A 1 263 ? -3.868 -7.242 9.848 1.00 93.38 263 ILE A CA 1
ATOM 1999 C C . ILE A 1 263 ? -2.409 -6.820 10.016 1.00 93.38 263 ILE A C 1
ATOM 2001 O O . ILE A 1 263 ? -1.502 -7.650 10.105 1.00 93.38 263 ILE A O 1
ATOM 2005 N N . PHE A 1 264 ? -2.184 -5.511 10.055 1.00 91.31 264 PHE A N 1
ATOM 2006 C CA . PHE A 1 264 ? -0.871 -4.915 10.260 1.00 91.31 264 PHE A CA 1
ATOM 2007 C C . PHE A 1 264 ? -0.626 -4.758 11.760 1.00 91.31 264 PHE A C 1
ATOM 2009 O O . PHE A 1 264 ? -1.403 -4.100 12.445 1.00 91.31 264 PHE A O 1
ATOM 2016 N N . MET A 1 265 ? 0.443 -5.349 12.280 1.00 91.56 265 MET A N 1
ATOM 2017 C CA . MET A 1 265 ? 0.816 -5.274 13.693 1.00 91.56 265 MET A CA 1
ATOM 2018 C C . MET A 1 265 ? 2.147 -4.538 13.815 1.00 91.56 265 MET A C 1
ATOM 2020 O O . MET A 1 265 ? 3.161 -5.031 13.326 1.00 91.56 265 MET A O 1
ATOM 2024 N N . PHE A 1 266 ? 2.142 -3.369 14.446 1.00 85.69 266 PHE A N 1
ATOM 2025 C CA . PHE A 1 266 ? 3.303 -2.499 14.620 1.00 85.69 266 PHE A CA 1
ATOM 2026 C C . PHE A 1 266 ? 3.834 -2.568 16.053 1.00 85.69 266 PHE A C 1
ATOM 2028 O O . PHE A 1 266 ? 3.061 -2.569 17.020 1.00 85.69 266 PHE A O 1
ATOM 2035 N N . ASP A 1 267 ? 5.157 -2.641 16.190 1.00 84.25 267 ASP A N 1
ATOM 2036 C CA . ASP A 1 267 ? 5.825 -2.524 17.484 1.00 84.25 267 ASP A CA 1
ATOM 2037 C C . ASP A 1 267 ? 6.121 -1.065 17.844 1.00 84.25 267 ASP A C 1
ATOM 2039 O O . ASP A 1 267 ? 5.853 -0.134 17.078 1.00 84.25 267 ASP A O 1
ATOM 2043 N N . LYS A 1 268 ? 6.702 -0.873 19.031 1.00 81.25 268 LYS A N 1
ATOM 2044 C CA . LYS A 1 268 ? 7.113 0.441 19.543 1.00 81.25 268 LYS A CA 1
ATOM 2045 C C . LYS A 1 268 ? 8.135 1.172 18.662 1.00 81.25 268 LYS A C 1
ATOM 2047 O O . LYS A 1 268 ? 8.262 2.385 18.793 1.00 81.25 268 LYS A O 1
ATOM 2052 N N . ASP A 1 269 ? 8.860 0.448 17.811 1.00 77.81 269 ASP A N 1
ATOM 2053 C CA . ASP A 1 269 ? 9.899 0.986 16.931 1.00 77.81 269 ASP A CA 1
ATOM 2054 C C . ASP A 1 269 ? 9.350 1.212 15.504 1.00 77.81 269 ASP A C 1
ATOM 2056 O O . ASP A 1 269 ? 10.084 1.606 14.599 1.00 77.81 269 ASP A O 1
ATOM 2060 N N . GLY A 1 270 ? 8.046 0.978 15.292 1.00 71.94 2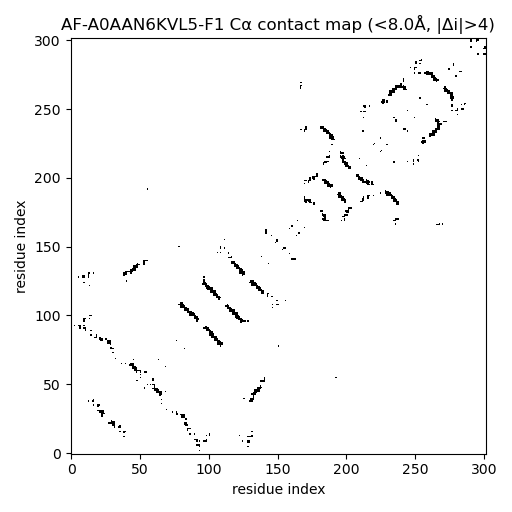70 GLY A N 1
ATOM 2061 C CA . GLY A 1 270 ? 7.365 1.130 14.008 1.00 71.94 270 GLY A CA 1
ATOM 2062 C C . GLY A 1 270 ? 7.585 -0.035 13.040 1.00 71.94 270 GLY A C 1
ATOM 2063 O O . GLY A 1 270 ? 7.109 0.020 11.905 1.00 71.94 270 GLY A O 1
ATOM 2064 N N . LYS A 1 271 ? 8.265 -1.108 13.460 1.00 73.56 271 LYS A N 1
ATOM 2065 C CA . LYS A 1 271 ? 8.435 -2.306 12.639 1.00 73.56 271 LYS A CA 1
ATOM 2066 C C . LYS A 1 271 ? 7.125 -3.082 12.598 1.00 73.56 271 LYS A C 1
ATOM 2068 O O . LYS A 1 271 ? 6.479 -3.295 13.624 1.00 73.56 271 LYS A O 1
ATOM 2073 N N . SER A 1 272 ? 6.747 -3.534 11.405 1.00 80.06 272 SER A N 1
ATOM 2074 C CA . SER A 1 272 ? 5.493 -4.246 11.193 1.00 80.06 272 SER A CA 1
ATOM 2075 C C . SER A 1 272 ? 5.679 -5.747 10.991 1.00 80.06 272 SER A C 1
ATOM 2077 O O . SER A 1 272 ? 6.673 -6.228 10.446 1.00 80.06 272 SER A O 1
ATOM 2079 N N . THR A 1 273 ? 4.681 -6.497 11.440 1.00 82.38 273 THR A N 1
ATOM 2080 C CA . THR A 1 273 ? 4.386 -7.862 11.004 1.00 82.38 273 THR A CA 1
ATOM 2081 C C . THR A 1 273 ? 2.988 -7.846 10.407 1.00 82.38 273 THR A C 1
ATOM 2083 O O . THR A 1 273 ? 2.069 -7.297 11.013 1.00 82.38 273 THR A O 1
ATOM 2086 N N . VAL A 1 274 ? 2.819 -8.423 9.221 1.00 86.69 274 VAL A N 1
ATOM 2087 C CA . VAL A 1 274 ? 1.520 -8.497 8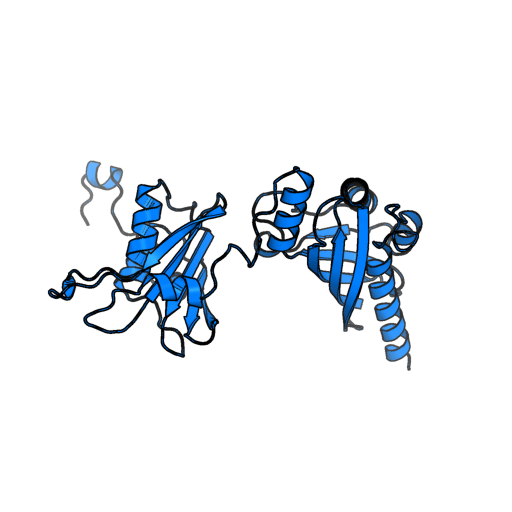.545 1.00 86.69 274 VAL A CA 1
ATOM 2088 C C . VAL A 1 274 ? 1.109 -9.954 8.469 1.00 86.69 274 VAL A C 1
ATOM 2090 O O . VAL A 1 274 ? 1.903 -10.794 8.053 1.00 86.69 274 VAL A O 1
ATOM 2093 N N . MET A 1 275 ? -0.115 -10.241 8.894 1.00 89.62 275 MET A N 1
ATOM 2094 C CA . MET A 1 275 ? -0.737 -11.558 8.778 1.00 89.62 275 MET A CA 1
ATOM 2095 C C . MET A 1 275 ? -2.184 -11.381 8.338 1.00 89.62 275 MET A C 1
ATOM 2097 O O . MET A 1 275 ? -2.813 -10.365 8.637 1.00 89.62 275 MET A O 1
ATOM 2101 N N . THR A 1 276 ? -2.721 -12.366 7.639 1.00 92.62 276 THR A N 1
ATOM 2102 C CA . THR A 1 276 ? -4.153 -12.449 7.352 1.00 92.62 276 THR A CA 1
ATOM 2103 C C . THR A 1 276 ? -4.932 -12.842 8.605 1.00 92.62 276 THR A C 1
ATOM 2105 O O . THR A 1 276 ? -4.393 -13.410 9.564 1.00 92.62 276 THR A O 1
ATOM 2108 N N . LEU A 1 277 ? -6.232 -12.554 8.612 1.00 96.19 277 LEU A N 1
ATOM 2109 C CA . LEU A 1 277 ? -7.101 -12.965 9.708 1.00 96.19 277 LEU A CA 1
ATOM 2110 C C . LEU A 1 277 ? -7.206 -14.495 9.827 1.00 96.19 277 LEU A C 1
ATOM 2112 O O . LEU A 1 277 ? -7.286 -15.002 10.943 1.00 96.19 277 LEU A O 1
ATOM 2116 N N . GLU A 1 278 ? -7.150 -15.224 8.712 1.00 96.25 278 GLU A N 1
ATOM 2117 C CA . GLU A 1 278 ? -7.112 -16.691 8.689 1.00 96.25 278 GLU A CA 1
ATOM 2118 C C . GLU A 1 278 ? -5.864 -17.259 9.362 1.00 96.25 278 GLU A C 1
ATOM 2120 O O . GLU A 1 278 ? -5.964 -18.180 10.168 1.00 96.25 278 GLU A O 1
ATOM 2125 N N . GLU A 1 279 ? -4.691 -16.683 9.097 1.00 96.50 279 GLU A N 1
ATOM 2126 C CA . GLU A 1 279 ? -3.449 -17.106 9.752 1.00 96.50 279 GLU A CA 1
ATOM 2127 C C . GLU A 1 279 ? -3.480 -16.828 11.260 1.00 96.50 279 GLU A C 1
ATOM 2129 O O . GLU A 1 279 ? -2.932 -17.593 12.057 1.00 96.50 279 GLU A O 1
ATOM 2134 N N . LEU A 1 280 ? -4.137 -15.740 11.671 1.00 97.25 280 LEU A N 1
ATOM 2135 C CA . LEU A 1 280 ? -4.309 -15.403 13.081 1.00 97.25 280 LEU A CA 1
ATOM 2136 C C . LEU A 1 280 ? -5.375 -16.271 13.765 1.00 97.25 280 LEU A C 1
ATOM 2138 O O . LEU A 1 280 ? -5.261 -16.535 14.964 1.00 97.25 280 LEU A O 1
ATOM 2142 N N . LEU A 1 281 ? -6.411 -16.710 13.054 1.00 97.81 281 LEU A N 1
ATOM 2143 C CA . LEU A 1 281 ? -7.515 -17.493 13.607 1.00 97.81 281 LEU A CA 1
ATOM 2144 C C . LEU A 1 281 ? -7.909 -18.639 12.661 1.00 97.81 281 LEU A C 1
ATOM 2146 O O . LEU A 1 281 ? -8.986 -18.611 12.060 1.00 97.81 281 LEU A O 1
ATOM 2150 N N . PRO A 1 282 ? -7.052 -19.665 12.529 1.00 97.12 282 PRO A N 1
ATOM 2151 C CA . PRO A 1 282 ? -7.308 -20.767 11.616 1.00 97.12 282 PRO A CA 1
ATOM 2152 C C . PRO A 1 282 ? -8.533 -21.566 12.061 1.00 97.12 282 PRO A C 1
ATOM 2154 O O . PRO A 1 282 ? -8.753 -21.772 13.256 1.00 97.12 282 PRO A O 1
ATOM 2157 N N . MET A 1 283 ? -9.315 -22.043 11.087 1.00 94.94 283 MET A N 1
ATOM 2158 C CA . MET A 1 283 ? -10.559 -22.795 11.319 1.00 94.94 283 MET A CA 1
ATOM 2159 C C . MET A 1 283 ? -11.546 -22.065 12.250 1.00 94.94 283 MET A C 1
ATOM 2161 O O . MET A 1 283 ? -12.208 -22.685 13.083 1.00 94.94 283 MET A O 1
ATOM 2165 N N . SER A 1 284 ? -11.607 -20.735 12.148 1.00 95.06 284 SER A N 1
ATOM 2166 C CA . SER A 1 284 ? -12.463 -19.906 12.998 1.00 95.06 284 SER A CA 1
ATOM 2167 C C . SER A 1 284 ? -13.943 -20.275 12.889 1.00 95.06 284 SER A C 1
ATOM 2169 O O . SER A 1 284 ? -14.435 -20.554 11.797 1.00 95.06 284 SER A O 1
ATOM 2171 N N . PHE A 1 285 ? -14.660 -20.165 14.006 1.00 94.62 285 PHE A N 1
ATOM 2172 C CA . PHE A 1 285 ? -16.120 -20.159 14.012 1.00 94.62 285 PHE A CA 1
ATOM 2173 C C . PHE A 1 285 ? -16.637 -18.860 13.376 1.00 94.62 285 PHE A C 1
ATOM 2175 O O . PHE A 1 285 ? -16.092 -17.785 13.645 1.00 94.62 285 PHE A O 1
ATOM 2182 N N . GLY A 1 286 ? -17.686 -18.940 12.561 1.00 90.88 286 GLY A N 1
ATOM 2183 C CA . GLY A 1 286 ? -18.260 -17.784 11.868 1.00 90.88 286 GLY A CA 1
ATOM 2184 C C . GLY A 1 286 ? -19.747 -17.956 11.554 1.00 90.88 286 GLY A C 1
ATOM 2185 O O . GLY A 1 286 ? -20.320 -19.000 11.880 1.00 90.88 286 GLY A O 1
ATOM 2186 N N . PRO A 1 287 ? -20.385 -16.959 10.915 1.00 85.06 287 PRO A N 1
ATOM 2187 C CA . PRO A 1 287 ? -21.795 -17.022 10.525 1.00 85.06 287 PRO A CA 1
ATOM 2188 C C . PRO A 1 287 ? -22.157 -18.282 9.727 1.00 85.06 287 PRO A C 1
ATOM 2190 O O . PRO A 1 287 ? -23.240 -18.827 9.895 1.00 85.06 287 PRO A O 1
ATOM 2193 N N . GLU A 1 288 ? -21.228 -18.793 8.919 1.00 88.31 288 GLU A N 1
ATOM 2194 C CA . GLU A 1 288 ? -21.363 -20.035 8.153 1.00 88.31 288 GLU A CA 1
ATOM 2195 C C . GLU A 1 288 ? -21.479 -21.307 9.011 1.00 88.31 288 GLU A C 1
ATOM 2197 O O . GLU A 1 288 ? -21.882 -22.353 8.513 1.00 88.31 288 GLU A O 1
ATOM 2202 N N . SER A 1 289 ? -21.108 -21.237 10.292 1.00 89.00 289 SER A N 1
ATOM 2203 C CA . SER A 1 289 ? -21.224 -22.341 11.255 1.00 89.00 289 SER A CA 1
ATOM 2204 C C . SER A 1 289 ? -22.560 -22.331 12.011 1.00 89.00 289 SER A C 1
ATOM 2206 O O . SER A 1 289 ? -22.858 -23.264 12.760 1.00 89.00 289 SER A O 1
ATOM 2208 N N . LEU A 1 290 ? -23.357 -21.270 11.859 1.00 87.69 290 LEU A N 1
ATOM 2209 C CA . LEU A 1 290 ? -24.676 -21.131 12.468 1.00 87.69 290 LEU A CA 1
ATOM 2210 C C . LEU A 1 290 ? -25.761 -21.604 11.496 1.00 87.69 290 LEU A C 1
ATOM 2212 O O . LEU A 1 290 ? -25.616 -21.497 10.281 1.00 87.69 290 LEU A O 1
ATOM 2216 N N . LEU A 1 291 ? -26.871 -22.114 12.036 1.00 85.75 291 LEU A N 1
ATOM 2217 C CA . LEU A 1 291 ? -28.056 -22.389 11.220 1.00 85.75 291 LEU A CA 1
ATOM 2218 C C . LEU A 1 291 ? -28.594 -21.089 10.625 1.00 85.75 291 LEU A C 1
ATOM 2220 O O . LEU A 1 291 ? -28.657 -20.062 11.310 1.00 85.75 291 LEU A O 1
ATOM 2224 N N . SER A 1 292 ? -29.037 -21.147 9.371 1.00 80.12 292 SER A N 1
ATOM 2225 C CA . SER A 1 292 ? -29.742 -20.020 8.776 1.00 80.12 292 SER A CA 1
ATOM 2226 C C . SER A 1 292 ? -31.103 -19.824 9.451 1.00 80.12 292 SER A C 1
ATOM 2228 O O . SER A 1 292 ? -31.670 -20.730 10.067 1.00 80.12 292 SER A O 1
ATOM 2230 N N . THR A 1 293 ? -31.671 -18.625 9.324 1.00 78.38 293 THR A N 1
ATOM 2231 C CA . THR A 1 293 ? -33.031 -18.363 9.816 1.00 78.38 293 THR A CA 1
ATOM 2232 C C . THR A 1 293 ? -34.057 -19.296 9.164 1.00 78.38 293 THR A C 1
ATOM 2234 O O . THR A 1 293 ? -35.007 -19.706 9.828 1.00 78.38 293 THR A O 1
ATOM 2237 N N . GLU A 1 294 ? -33.848 -19.672 7.898 1.00 81.00 294 GLU A N 1
ATOM 2238 C CA . GLU A 1 294 ? -34.690 -20.643 7.195 1.00 81.00 294 GLU A CA 1
ATOM 2239 C C . GLU A 1 294 ? -34.557 -22.043 7.797 1.00 81.00 294 GLU A C 1
ATOM 2241 O O . GLU A 1 294 ? -35.577 -22.689 8.028 1.00 81.00 294 GLU A O 1
ATOM 2246 N N . ASP A 1 295 ? -33.345 -22.492 8.127 1.00 82.25 295 ASP A N 1
ATOM 2247 C CA . ASP A 1 295 ? -33.126 -23.806 8.745 1.00 82.25 295 ASP A CA 1
ATOM 2248 C C . ASP A 1 295 ? -33.869 -23.921 10.080 1.00 82.25 295 ASP A C 1
ATOM 2250 O O . ASP A 1 295 ? -34.588 -24.891 10.330 1.00 82.25 295 ASP A O 1
ATOM 2254 N N . VAL A 1 296 ? -33.765 -22.883 10.917 1.00 80.31 296 VAL A N 1
ATOM 2255 C CA . VAL A 1 296 ? -34.460 -22.830 12.210 1.00 80.31 296 VAL A CA 1
ATOM 2256 C C . VAL A 1 296 ? -35.981 -22.823 12.020 1.00 80.31 296 VAL A C 1
ATOM 2258 O O . VAL A 1 296 ? -36.696 -23.513 12.747 1.00 80.31 296 VAL A O 1
ATOM 2261 N N . GLN A 1 297 ? -36.497 -22.085 11.030 1.00 80.00 297 GLN A N 1
ATOM 2262 C CA . GLN A 1 297 ? -37.933 -22.046 10.720 1.00 80.00 297 GLN A CA 1
ATOM 2263 C C . GLN A 1 297 ? -38.475 -23.385 10.200 1.00 80.00 297 GLN A C 1
ATOM 2265 O O . GLN A 1 297 ? -39.633 -23.709 10.461 1.00 80.00 297 GLN A O 1
ATOM 2270 N N . HIS A 1 298 ? -37.646 -24.185 9.526 1.00 84.62 298 HIS A N 1
ATOM 2271 C CA . HIS A 1 298 ? -37.992 -25.536 9.073 1.00 84.62 298 HIS A CA 1
ATOM 2272 C C . HIS A 1 298 ? -37.749 -26.619 10.140 1.00 84.62 298 HIS A C 1
ATOM 2274 O O . HIS A 1 298 ? -37.879 -27.809 9.852 1.00 84.62 298 HIS A O 1
ATOM 2280 N N . GLY A 1 299 ? -37.450 -26.226 11.382 1.00 77.81 299 GLY A N 1
ATOM 2281 C CA . GLY A 1 299 ? -37.324 -27.142 12.515 1.00 77.81 299 GLY A CA 1
ATOM 2282 C C . GLY A 1 299 ? -36.000 -27.902 12.568 1.00 77.81 299 GLY A C 1
ATOM 2283 O O . GLY A 1 299 ? -35.915 -28.909 13.270 1.00 77.81 299 GLY A O 1
ATOM 2284 N N . LEU A 1 300 ? -34.968 -27.447 11.849 1.00 74.75 300 LEU A N 1
ATOM 2285 C CA . LEU A 1 300 ? -33.615 -27.951 12.054 1.00 74.75 300 LEU A CA 1
ATOM 2286 C C . LEU A 1 300 ? -33.064 -27.396 13.374 1.00 74.75 300 LEU A C 1
ATOM 2288 O O . LEU A 1 300 ? -33.175 -26.205 13.680 1.00 74.75 300 LEU A O 1
ATOM 2292 N N . HIS A 1 301 ? -32.465 -28.282 14.163 1.00 73.12 301 HIS A N 1
ATOM 2293 C CA . HIS A 1 301 ? -31.764 -27.961 15.403 1.00 73.12 301 HIS A CA 1
ATOM 2294 C C . HIS A 1 301 ? -30.318 -28.456 15.278 1.00 73.12 301 HIS A C 1
ATOM 2296 O O . HIS A 1 301 ? -30.099 -29.507 14.671 1.00 73.12 301 HIS A O 1
ATOM 2302 N N . GLN A 1 302 ? -29.356 -27.676 15.791 1.00 60.00 302 GLN A N 1
ATOM 2303 C CA . GLN A 1 302 ? -27.942 -28.077 15.851 1.00 60.00 302 GLN A CA 1
ATOM 2304 C C . GLN A 1 302 ? -27.728 -29.206 16.856 1.00 60.00 302 GLN A C 1
ATOM 2306 O O . GLN A 1 302 ? -28.398 -29.179 17.915 1.00 60.00 302 GLN A O 1
#

Foldseek 3Di:
DVLVVLQVLLQCLVVQLQQQLFAPDAQDLHHDLVSNVQQADPQAKEAEDDDVQAALDPDGGDIDDSVVVVVVSNVLSVQFRHKGKDWDDKDADSVQSKIKTWIWIWTHGPPDDIQIKIKIKIFHADPSSRHTRYIYMGIHRQSVVVSVCVSVVDDDDPDDDPLPDALVNQQVQPPPPVPPPKKKKKWWQWSNRDIFIFIWDQDPVGVVIDHGLRRRVVVVVVVPQAAVGTAAMEMHIADPPFDDDDPVSLLVVQAGYDQQHWYWTAYNVRDTDIDGSCVVAPPHDYPVNDDDPVCVVVPDDD

Solvent-accessible surface area (backbone atoms only — not comparable to full-atom values): 16439 Å² total; per-residue (Å²): 107,73,67,59,57,47,42,53,40,40,49,51,42,52,51,52,46,59,50,29,75,20,34,67,46,93,70,34,53,45,73,30,64,68,60,36,58,67,34,43,38,100,79,28,38,37,34,46,37,63,54,94,42,41,38,84,58,100,79,56,77,64,72,42,42,61,70,61,49,49,54,52,50,52,63,51,38,73,64,34,48,30,44,39,60,46,80,77,47,80,49,74,41,68,89,77,33,29,37,40,35,36,30,42,37,39,39,26,40,82,95,54,77,73,44,67,28,62,31,39,39,41,38,32,37,41,98,87,30,68,25,36,36,35,39,34,43,31,40,41,42,50,43,54,47,53,51,54,43,54,75,70,69,54,78,89,68,91,86,62,62,86,84,62,56,52,52,65,54,34,32,59,62,16,80,61,33,91,81,81,68,68,38,28,6,14,41,34,34,33,64,87,67,51,74,30,65,22,26,32,46,68,46,96,61,60,90,72,41,42,49,11,58,50,44,12,49,52,51,35,40,76,74,67,50,49,64,83,32,61,68,40,38,39,37,18,26,75,40,81,76,41,65,73,78,52,72,68,41,49,56,56,45,53,74,39,42,58,54,77,38,50,37,38,23,19,12,64,86,60,54,70,49,76,45,32,43,35,78,76,41,68,91,60,87,51,78,88,76,50,81,50,74,64,44,49,73,72,69,56,76,137

Nearest PDB structures (foldseek):
  1r5t-assembly1_D  TM=9.388E-01  e=2.219E-13  Saccharomyces cerevisiae
  8x6y-assembly1_B-2  TM=9.857E-01  e=1.298E-12  Enterococcus
  8x6w-assembly1_A  TM=9.594E-01  e=9.668E-13  Enterococcus
  7zob-assembly2_E  TM=8.628E-01  e=1.376E-12  uncultured bacterium
  3dmo-assembly1_C  TM=8.898E-01  e=2.323E-11  Burkholderia pseudomallei

InterPro domains:
  IPR002125 Cytidine and deoxycytidylate deaminase domain [PF00383] (171-257)
  IPR002125 Cytidine and deoxycytidylate deaminase domain [PS51747] (159-288)
  IPR006262 Cytidine deaminase, homotetrameric [TIGR01354] (177-289)
  IPR016192 APOBEC/CMP deaminase, zinc-binding [PS00903] (211-253)
  IPR016193 Cytidine deaminase-like [SSF53927] (176-290)
  IPR050202 Cytidine and Deoxycytidylate Deaminase [PTHR11644] (149-290)

Mean predicted aligned error: 14.58 Å

pLDDT: mean 85.95, std 14.64, range [29.36, 98.44]